Protein AF-T2J982-F1 (afdb_monomer_lite)

Foldseek 3Di:
DVVVVVCCVVCVVLVVLVVVLVVVCVVLVQDDDPVNVVLVVVLVVQVVCLVVPWDADDQDPGPVHVVTHPVSNVVSVVVVVVSLVVVLVSCCVRHDPVSNVSSVVSVVVVVVVVCCVCPVVVVVVVVVVLFLLVQVLVVVQPDQAQEEEEQDVVNCVSRCPSCVVRHDYHYDNDQVVVVVVCLVCVVVVRFKYKYKYDLVDDGDHPPDWDDWDDRPVGRPWTKTWDWAWPQGGRRITMTMIGIDTDD

pLDDT: mean 81.67, std 11.94, range [43.66, 94.81]

Radius of gyration: 27.95 Å; chains: 1; bounding box: 62×33×77 Å

Sequence (247 aa):
MVEIKFFVKLYGIVIILSAIWLLLAWKEEINVTQRMALVYVMGLLFTIGVGLLVDSGSDEIAVGGKQWGQRYLLILLPFFSIMVVQQLQVFLDNSKSIIKYYTIFLFSVFVIIGLYKNMYLGTNFFQKSHQGVTETIDFLHNDPRQVVVVSHQYAAQKLESPLRKDKLFFRVDQPENLIKLGQILTQNEQSDFIYVCYPFRKCEIPTSPSKPFTLEDNSNALFQVQFNPLGEKGKYTLYEAKVMDVN

Organism: NCBI:txid555881

Structure (mmCIF, N/CA/C/O backbone):
data_AF-T2J982-F1
#
_entry.id   AF-T2J982-F1
#
loop_
_atom_site.group_PDB
_atom_site.id
_atom_site.type_symbol
_atom_site.label_atom_id
_atom_site.label_alt_id
_atom_site.label_comp_id
_atom_site.label_asym_id
_atom_site.label_entity_id
_atom_site.label_seq_id
_atom_site.pdbx_PDB_ins_code
_atom_site.Cartn_x
_atom_site.Cartn_y
_atom_site.Cartn_z
_atom_site.occupancy
_atom_site.B_iso_or_equiv
_atom_site.auth_seq_id
_atom_site.auth_comp_id
_atom_site.auth_asym_id
_atom_site.auth_atom_id
_atom_site.pdbx_PDB_model_num
ATOM 1 N N . MET A 1 1 ? 12.575 -1.300 26.198 1.00 47.59 1 MET A N 1
ATOM 2 C CA . MET A 1 1 ? 12.021 -0.348 27.200 1.00 47.59 1 MET A CA 1
ATOM 3 C C . MET A 1 1 ? 11.479 0.946 26.567 1.00 47.59 1 MET A C 1
ATOM 5 O O . MET A 1 1 ? 10.432 1.414 27.000 1.00 47.59 1 MET A O 1
ATOM 9 N N . VAL A 1 2 ? 12.132 1.508 25.536 1.00 56.50 2 VAL A N 1
ATOM 10 C CA . VAL A 1 2 ? 11.657 2.709 24.805 1.00 56.50 2 VAL A CA 1
ATOM 11 C C . VAL A 1 2 ? 10.326 2.466 24.076 1.00 56.50 2 VAL A C 1
ATOM 13 O O . VAL A 1 2 ? 9.400 3.257 24.224 1.00 56.50 2 VAL A O 1
ATOM 16 N N . GLU A 1 3 ? 10.185 1.332 23.387 1.00 60.94 3 GLU A N 1
ATOM 17 C CA . GLU A 1 3 ? 8.949 0.966 22.672 1.00 60.94 3 GLU A CA 1
ATOM 18 C C . GLU A 1 3 ? 7.751 0.762 23.603 1.00 60.94 3 GLU A C 1
ATOM 20 O O . GLU A 1 3 ? 6.653 1.216 23.301 1.00 60.94 3 GLU A O 1
ATOM 25 N N . ILE A 1 4 ? 7.964 0.165 24.780 1.00 64.00 4 ILE A N 1
ATOM 26 C CA . ILE A 1 4 ? 6.908 -0.027 25.786 1.00 64.00 4 ILE A CA 1
ATOM 27 C C . ILE A 1 4 ? 6.429 1.329 26.317 1.00 64.00 4 ILE A C 1
ATOM 29 O O . ILE A 1 4 ? 5.227 1.568 26.395 1.00 64.00 4 ILE A O 1
ATOM 33 N N . LYS A 1 5 ? 7.348 2.256 26.627 1.00 61.19 5 LYS A N 1
ATOM 34 C CA . LYS A 1 5 ? 6.979 3.624 27.029 1.00 61.19 5 LYS A CA 1
ATOM 35 C C . LYS A 1 5 ? 6.197 4.342 25.930 1.00 61.19 5 LYS A C 1
ATOM 37 O O . LYS A 1 5 ? 5.230 5.034 26.235 1.00 61.19 5 LYS A O 1
ATOM 42 N N . PHE A 1 6 ? 6.588 4.169 24.670 1.00 65.81 6 PHE A N 1
ATOM 43 C CA . PHE A 1 6 ? 5.884 4.752 23.532 1.00 65.81 6 PHE A CA 1
ATOM 44 C C . PHE A 1 6 ? 4.481 4.153 23.359 1.00 65.81 6 PHE A C 1
ATOM 46 O O . PHE A 1 6 ? 3.512 4.898 23.248 1.00 65.81 6 PHE A O 1
ATOM 53 N N . PHE A 1 7 ? 4.353 2.828 23.439 1.00 70.25 7 PHE A N 1
ATOM 54 C CA . PHE A 1 7 ? 3.081 2.112 23.370 1.00 70.25 7 PHE A CA 1
ATOM 55 C C . PHE A 1 7 ? 2.120 2.534 24.487 1.00 70.25 7 PHE A C 1
ATOM 57 O O . PHE A 1 7 ? 0.971 2.881 24.220 1.00 70.25 7 PHE A O 1
ATOM 64 N N . VAL A 1 8 ? 2.604 2.587 25.732 1.00 67.44 8 VAL A N 1
ATOM 65 C CA . VAL A 1 8 ? 1.819 3.045 26.888 1.00 67.44 8 VAL A CA 1
ATOM 66 C C . VAL A 1 8 ? 1.417 4.511 26.729 1.00 67.44 8 VAL A C 1
ATOM 68 O O . VAL A 1 8 ? 0.290 4.873 27.050 1.00 67.44 8 VAL A O 1
ATOM 71 N N . LYS A 1 9 ? 2.284 5.362 26.175 1.00 70.50 9 LYS A N 1
ATOM 72 C CA . LYS A 1 9 ? 1.945 6.767 25.920 1.00 70.50 9 LYS A CA 1
ATOM 73 C C . LYS A 1 9 ? 0.891 6.926 24.817 1.00 70.50 9 LYS A C 1
ATOM 75 O O . LYS A 1 9 ? 0.071 7.833 24.905 1.00 70.50 9 LYS A O 1
ATOM 80 N N . LEU A 1 10 ? 0.896 6.054 23.807 1.00 72.75 10 LEU A N 1
ATOM 81 C CA . LEU A 1 10 ? -0.043 6.115 22.683 1.00 72.75 10 LEU A CA 1
ATOM 82 C C . LEU A 1 10 ? -1.410 5.490 22.997 1.00 72.75 10 LEU A C 1
ATOM 84 O O . LEU A 1 10 ? -2.435 6.010 22.565 1.00 72.75 10 LEU A O 1
ATOM 88 N N . TYR A 1 11 ? -1.424 4.367 23.718 1.00 81.56 11 TYR A N 1
ATOM 89 C CA . TYR A 1 11 ? -2.619 3.538 23.916 1.00 81.56 11 TYR A CA 1
ATOM 90 C C . TYR A 1 11 ? -3.037 3.390 25.379 1.00 81.56 11 TYR A C 1
ATOM 92 O O . TYR A 1 11 ? -4.141 2.921 25.643 1.00 81.56 11 TYR A O 1
ATOM 100 N N . GLY A 1 12 ? -2.208 3.806 26.340 1.00 83.56 12 GLY A N 1
ATOM 101 C CA . GLY A 1 12 ? -2.447 3.587 27.769 1.00 83.56 12 GLY A CA 1
ATOM 102 C C . GLY A 1 12 ? -3.760 4.186 28.262 1.00 83.56 12 GLY A C 1
ATOM 103 O O . GLY A 1 12 ? -4.480 3.526 29.001 1.00 83.56 12 GLY A O 1
ATOM 104 N N . ILE A 1 13 ? -4.130 5.379 27.786 1.00 84.75 13 ILE A N 1
ATOM 105 C CA . ILE A 1 13 ? -5.420 6.002 28.127 1.00 84.75 13 ILE A CA 1
ATOM 106 C C . ILE A 1 13 ? -6.584 5.123 27.652 1.00 84.75 13 ILE A C 1
ATOM 108 O O . ILE A 1 13 ? -7.510 4.863 28.411 1.00 84.75 13 ILE A O 1
ATOM 112 N N . VAL A 1 14 ? -6.519 4.610 26.422 1.00 86.94 14 VAL A N 1
ATOM 113 C CA . VAL A 1 14 ? -7.571 3.757 25.849 1.00 86.94 14 VAL A CA 1
ATOM 114 C C . VAL A 1 14 ? -7.662 2.421 26.589 1.00 86.94 14 VAL A C 1
ATOM 116 O O . VAL A 1 14 ? -8.763 1.949 26.869 1.00 86.94 14 VAL A O 1
ATOM 119 N N . ILE A 1 15 ? -6.520 1.836 26.961 1.00 88.38 15 ILE A N 1
ATOM 120 C CA . ILE A 1 15 ? -6.459 0.604 27.758 1.00 88.38 15 ILE A CA 1
ATOM 121 C C . ILE A 1 15 ? -7.096 0.825 29.134 1.00 88.38 15 ILE A C 1
ATOM 123 O O . ILE A 1 15 ? -7.927 0.023 29.551 1.00 88.38 15 ILE A O 1
ATOM 127 N N . ILE A 1 16 ? -6.764 1.926 29.814 1.00 88.50 16 ILE A N 1
ATOM 128 C CA . ILE A 1 16 ? -7.329 2.265 31.128 1.00 88.50 16 ILE A CA 1
ATOM 129 C C . ILE A 1 16 ? -8.844 2.470 31.030 1.00 88.50 16 ILE A C 1
ATOM 131 O O . ILE A 1 16 ? -9.583 1.895 31.824 1.00 88.50 16 ILE A O 1
ATOM 135 N N . LEU A 1 17 ? -9.322 3.230 30.040 1.00 89.38 17 LEU A N 1
ATOM 136 C CA . LEU A 1 17 ? -10.758 3.435 29.819 1.00 89.38 17 LEU A CA 1
ATOM 137 C C . LEU A 1 17 ? -11.490 2.111 29.547 1.00 89.38 17 LEU A C 1
ATOM 139 O O . LEU A 1 17 ? -12.567 1.870 30.088 1.00 89.38 17 LEU A O 1
ATOM 143 N N . SER A 1 18 ? -10.879 1.218 28.766 1.00 90.12 18 SER A N 1
ATOM 144 C CA . SER A 1 18 ? -11.439 -0.109 28.479 1.00 90.12 18 SER A CA 1
ATOM 145 C C . SER A 1 18 ? -11.464 -0.999 29.726 1.00 90.12 18 SER A C 1
ATOM 147 O O . SER A 1 18 ? -12.437 -1.712 29.957 1.00 90.12 18 SER A O 1
ATOM 149 N N . ALA A 1 19 ? -10.429 -0.934 30.568 1.00 89.62 19 ALA A N 1
ATOM 150 C CA . ALA A 1 19 ? -10.373 -1.671 31.828 1.00 89.62 19 ALA A CA 1
ATOM 151 C C . ALA A 1 19 ? -11.437 -1.185 32.825 1.00 89.62 19 ALA A C 1
ATOM 153 O O . ALA A 1 19 ? -12.114 -2.000 33.449 1.00 89.62 19 ALA A O 1
ATOM 154 N N . ILE A 1 20 ? -11.638 0.133 32.934 1.00 88.31 20 ILE A N 1
ATOM 155 C CA . ILE A 1 20 ? -12.715 0.718 33.747 1.00 88.31 20 ILE A CA 1
ATOM 156 C C . ILE A 1 20 ? -14.077 0.250 33.228 1.00 88.31 20 ILE A C 1
ATOM 158 O O . ILE A 1 20 ? -14.926 -0.154 34.022 1.00 88.31 20 ILE A O 1
ATOM 162 N N . TRP A 1 21 ? -14.276 0.245 31.908 1.00 88.25 21 TRP A N 1
ATOM 163 C CA . TRP A 1 21 ? -15.512 -0.251 31.304 1.00 88.25 21 TRP A CA 1
ATOM 164 C C . TRP A 1 21 ? -15.775 -1.721 31.639 1.00 88.25 21 TRP A C 1
ATOM 166 O O . TRP A 1 21 ? -16.879 -2.051 32.060 1.00 88.25 21 TRP A O 1
ATOM 176 N N . LEU A 1 22 ? -14.760 -2.587 31.545 1.00 86.56 22 LEU A N 1
ATOM 177 C CA . LEU A 1 22 ? -14.877 -4.004 31.908 1.00 86.56 22 LEU A CA 1
ATOM 178 C C . LEU A 1 22 ? -15.241 -4.200 33.386 1.00 86.56 22 LEU A C 1
ATOM 180 O O . LEU A 1 22 ? -16.106 -5.014 33.698 1.00 86.56 22 LEU A O 1
ATOM 184 N N . LEU A 1 23 ? -14.629 -3.434 34.296 1.00 85.69 23 LEU A N 1
ATOM 185 C CA . LEU A 1 23 ? -14.958 -3.488 35.725 1.00 85.69 23 LEU A CA 1
ATOM 186 C C . LEU A 1 23 ? -16.404 -3.058 36.001 1.00 85.69 23 LEU A C 1
ATOM 188 O O . LEU A 1 23 ? -17.077 -3.651 36.842 1.00 85.69 23 LEU A O 1
ATOM 192 N N . LEU A 1 24 ? -16.886 -2.030 35.301 1.00 83.12 24 LEU A N 1
ATOM 193 C CA . LEU A 1 24 ? -18.269 -1.568 35.408 1.00 83.12 24 LEU A CA 1
ATOM 194 C C . LEU A 1 24 ? -19.257 -2.581 34.817 1.00 83.12 24 LEU A C 1
ATOM 196 O O . LEU A 1 24 ? -20.283 -2.851 35.432 1.00 83.12 24 LEU A O 1
ATOM 200 N N . ALA A 1 25 ? -18.928 -3.173 33.668 1.00 80.88 25 ALA A N 1
ATOM 201 C CA . ALA A 1 25 ? -19.734 -4.208 33.029 1.00 80.88 25 ALA A CA 1
ATOM 202 C C . ALA A 1 25 ? -19.852 -5.465 33.902 1.00 80.88 25 ALA A C 1
ATOM 204 O O . ALA A 1 25 ? -20.931 -6.045 34.000 1.00 80.88 25 ALA A O 1
ATOM 205 N N . TRP A 1 26 ? -18.770 -5.855 34.585 1.00 81.56 26 TRP A N 1
ATOM 206 C CA . TRP A 1 26 ? -18.791 -6.991 35.506 1.00 81.56 26 TRP A CA 1
ATOM 207 C C . TRP A 1 26 ? -19.720 -6.749 36.704 1.00 81.56 26 TRP A C 1
ATOM 209 O O . TRP A 1 26 ? -20.457 -7.649 37.097 1.00 81.56 26 TRP A O 1
ATOM 219 N N . LYS A 1 27 ? -19.748 -5.523 37.246 1.00 80.12 27 LYS A N 1
ATOM 220 C CA . LYS A 1 27 ? -20.635 -5.156 38.365 1.00 80.12 27 LYS A CA 1
ATOM 221 C C . LYS A 1 27 ? -22.127 -5.199 38.031 1.00 80.12 27 LYS A C 1
ATOM 223 O O . LYS A 1 27 ? -22.927 -5.339 38.946 1.00 80.12 27 LYS A O 1
ATOM 228 N N . GLU A 1 28 ? -22.502 -5.045 36.765 1.00 75.19 28 GLU A N 1
ATOM 229 C CA . GLU A 1 28 ? -23.903 -5.125 36.321 1.00 75.19 28 GLU A CA 1
ATOM 230 C C . GLU A 1 28 ? -24.278 -6.525 35.801 1.00 75.19 28 GLU A C 1
ATOM 232 O O . GLU A 1 28 ? -25.316 -6.671 35.165 1.00 75.19 28 GLU A O 1
ATOM 237 N N . GLU A 1 29 ? -23.446 -7.547 36.053 1.00 74.56 29 GLU A N 1
ATOM 238 C CA . GLU A 1 29 ? -23.727 -8.960 35.731 1.00 74.56 29 GLU A CA 1
ATOM 239 C C . GLU A 1 29 ? -24.178 -9.188 34.279 1.00 74.56 29 GLU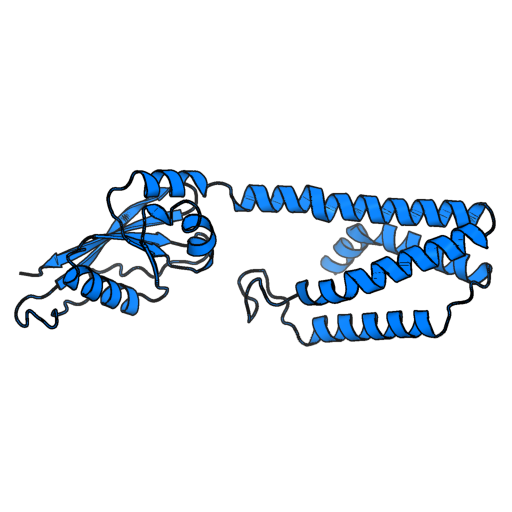 A C 1
ATOM 241 O O . GLU A 1 29 ? -25.089 -9.960 33.976 1.00 74.56 29 GLU A O 1
ATOM 246 N N . ILE A 1 30 ? -23.533 -8.491 33.345 1.00 71.19 30 ILE A N 1
ATOM 247 C CA . ILE A 1 30 ? -23.926 -8.545 31.940 1.00 71.19 30 ILE A CA 1
ATOM 248 C C . ILE A 1 30 ? -23.621 -9.931 31.371 1.00 71.19 30 ILE A C 1
ATOM 250 O O . ILE A 1 30 ? -22.466 -10.341 31.236 1.00 71.19 30 ILE A O 1
ATOM 254 N N . ASN A 1 31 ? -24.683 -10.648 31.007 1.00 71.19 31 ASN A N 1
ATOM 255 C CA . ASN A 1 31 ? -24.596 -12.016 30.516 1.00 71.19 31 ASN A CA 1
ATOM 256 C C . ASN A 1 31 ? -24.025 -12.074 29.093 1.00 71.19 31 ASN A C 1
ATOM 258 O O . ASN A 1 31 ? -24.695 -11.754 28.109 1.00 71.19 31 ASN A O 1
ATOM 262 N N . VAL A 1 32 ? -22.789 -12.557 28.971 1.00 74.50 32 VAL A N 1
ATOM 263 C CA . VAL A 1 32 ? -22.190 -12.913 27.681 1.00 74.50 32 VAL A CA 1
ATOM 264 C C . VAL A 1 32 ? -22.745 -14.265 27.238 1.00 74.50 32 VAL A C 1
ATOM 266 O O . VAL A 1 32 ? -22.548 -15.286 27.895 1.00 74.50 32 VAL A O 1
ATOM 269 N N . THR A 1 33 ? -23.434 -14.298 26.098 1.00 83.00 33 THR A N 1
ATOM 270 C CA . THR A 1 33 ? -23.959 -15.558 25.549 1.00 83.00 33 THR A CA 1
ATOM 271 C C . THR A 1 33 ? -22.812 -16.449 25.058 1.00 83.00 33 THR A C 1
ATOM 273 O O . THR A 1 33 ? -21.836 -15.952 24.496 1.00 83.00 33 THR A O 1
ATOM 276 N N . GLN A 1 34 ? -22.957 -17.775 25.155 1.00 85.62 34 GLN A N 1
ATOM 277 C CA . GLN A 1 34 ? -21.967 -18.744 24.648 1.00 85.62 34 GLN A CA 1
ATOM 278 C C . GLN A 1 34 ? -21.565 -18.497 23.181 1.00 85.62 34 GLN A C 1
ATOM 280 O O . GLN A 1 34 ? -20.398 -18.633 22.822 1.00 85.62 34 GLN A O 1
ATOM 285 N N . ARG A 1 35 ? -22.514 -18.066 22.338 1.00 86.44 35 ARG A N 1
ATOM 286 C CA . ARG A 1 35 ? -22.251 -17.696 20.936 1.00 86.44 35 ARG A CA 1
ATOM 287 C C . ARG A 1 35 ? -21.286 -16.514 20.811 1.00 86.44 35 ARG A C 1
ATOM 289 O O . ARG A 1 35 ? -20.391 -16.554 19.976 1.00 86.44 35 ARG A O 1
ATOM 296 N N . MET A 1 36 ? -21.442 -15.488 21.649 1.00 84.62 36 MET A N 1
ATOM 297 C CA . MET A 1 36 ? -20.544 -14.328 21.665 1.00 84.62 36 MET A CA 1
ATOM 298 C C . MET A 1 36 ? -19.149 -14.735 22.140 1.00 84.62 36 MET A C 1
ATOM 300 O O . MET A 1 36 ? -18.156 -14.367 21.518 1.00 84.62 36 MET A O 1
ATOM 304 N N . ALA A 1 37 ? -19.073 -15.551 23.197 1.00 86.75 37 ALA A N 1
ATOM 305 C CA . ALA A 1 37 ? -17.807 -16.076 23.702 1.00 86.75 37 ALA A CA 1
ATOM 306 C C . ALA A 1 37 ? -17.045 -16.864 22.622 1.00 86.75 37 ALA A C 1
ATOM 308 O O . ALA A 1 37 ? -15.848 -16.650 22.440 1.00 86.75 37 ALA A O 1
ATOM 309 N N . LEU A 1 38 ? -17.742 -17.704 21.851 1.00 90.56 38 LEU A N 1
ATOM 310 C CA . LEU A 1 38 ? -17.153 -18.449 20.738 1.00 90.56 38 LEU A CA 1
ATOM 311 C C . LEU A 1 38 ? -16.559 -17.516 19.673 1.00 90.56 38 LEU A C 1
ATOM 313 O O . LEU A 1 38 ? -15.419 -17.723 19.262 1.00 90.56 38 LEU A O 1
ATOM 317 N N . VAL A 1 39 ? -17.284 -16.467 19.265 1.00 89.94 39 VAL A N 1
ATOM 318 C CA . VAL A 1 39 ? -16.780 -15.484 18.285 1.00 89.94 39 VAL A CA 1
ATOM 319 C C . VAL A 1 39 ? -15.526 -14.777 18.805 1.00 89.94 39 VAL A C 1
ATOM 321 O O . VAL A 1 39 ? -14.559 -14.635 18.058 1.00 89.94 39 VAL A O 1
ATOM 324 N N . TYR A 1 40 ? -15.492 -14.387 20.084 1.00 89.38 40 TYR A N 1
ATOM 325 C CA . TYR A 1 40 ? -14.299 -13.778 20.681 1.00 89.38 40 TYR A CA 1
ATOM 326 C C . TYR A 1 40 ? -13.103 -14.722 20.721 1.00 89.38 40 TYR A C 1
ATOM 328 O O . TYR A 1 40 ? -12.003 -14.315 20.354 1.00 89.38 40 TYR A O 1
ATOM 336 N N . VAL A 1 41 ? -13.308 -15.977 21.128 1.00 93.00 41 VAL A N 1
ATOM 337 C CA . VAL A 1 41 ? -12.237 -16.981 21.175 1.00 93.00 41 VAL A CA 1
ATOM 338 C C . VAL A 1 41 ? -11.702 -17.257 19.773 1.00 93.00 41 VAL A C 1
ATOM 340 O O . VAL A 1 41 ? -10.490 -17.235 19.573 1.00 93.00 41 VAL A O 1
ATOM 343 N N . MET A 1 42 ? -12.580 -17.443 18.783 1.00 92.88 42 MET A N 1
ATOM 344 C CA . MET A 1 42 ? -12.163 -17.625 17.390 1.00 92.88 42 MET A CA 1
ATOM 345 C C . MET A 1 42 ? -11.402 -16.407 16.862 1.00 92.88 42 MET A C 1
ATOM 347 O O . MET A 1 42 ? -10.350 -16.570 16.252 1.00 92.88 42 MET A O 1
ATOM 351 N N . GLY A 1 43 ? -11.891 -15.193 17.126 1.00 92.62 43 GLY A N 1
ATOM 352 C CA . GLY A 1 43 ? -11.224 -13.959 16.717 1.00 92.62 43 GLY A CA 1
ATOM 353 C C . GLY A 1 43 ? -9.847 -13.786 17.363 1.00 92.62 43 GLY A C 1
ATOM 354 O O . GLY A 1 43 ? -8.897 -13.385 16.688 1.00 92.62 43 GLY A O 1
ATOM 355 N N . LEU A 1 44 ? -9.709 -14.141 18.644 1.00 92.31 44 LEU A N 1
ATOM 356 C CA . LEU A 1 44 ? -8.435 -14.117 19.363 1.00 92.31 44 LEU A CA 1
ATOM 357 C C . LEU A 1 44 ? -7.449 -15.132 18.777 1.00 92.31 44 LEU A C 1
ATOM 359 O O . LEU A 1 44 ? -6.331 -14.758 18.428 1.00 92.31 44 LEU A O 1
ATOM 363 N N . LEU A 1 45 ? -7.869 -16.392 18.622 1.00 93.69 45 LEU A N 1
ATOM 364 C CA . LEU A 1 45 ? -7.040 -17.449 18.039 1.00 93.69 45 LEU A CA 1
ATOM 365 C C . LEU A 1 45 ? -6.621 -17.107 16.610 1.00 93.69 45 LEU A C 1
ATOM 367 O O . LEU A 1 45 ? -5.461 -17.294 16.258 1.00 93.69 45 LEU A O 1
ATOM 371 N N . PHE A 1 46 ? -7.530 -16.553 15.805 1.00 92.12 46 PHE A N 1
ATOM 372 C CA . PHE A 1 46 ? -7.218 -16.108 14.452 1.00 92.12 46 PHE A CA 1
ATOM 373 C C . PHE A 1 46 ? -6.203 -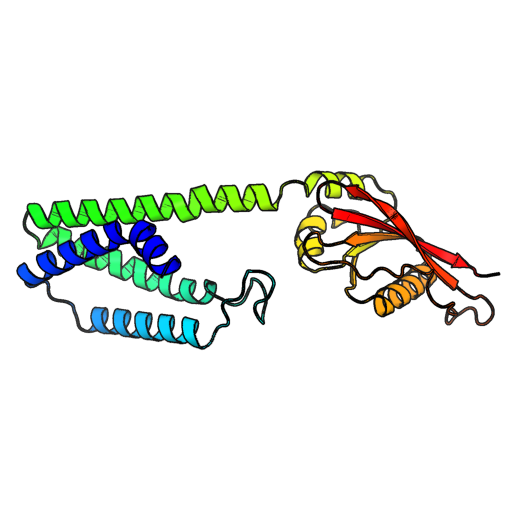14.963 14.453 1.00 92.12 46 PHE A C 1
ATOM 375 O O . PHE A 1 46 ? -5.244 -14.999 13.691 1.00 92.12 46 PHE A O 1
ATOM 382 N N . THR A 1 47 ? -6.365 -13.971 15.332 1.00 90.00 47 THR A N 1
ATOM 383 C CA . THR A 1 47 ? -5.424 -12.845 15.441 1.00 90.00 47 THR A CA 1
ATOM 384 C C . THR A 1 47 ? -4.030 -13.318 15.856 1.00 90.00 47 THR A C 1
ATOM 386 O O . THR A 1 47 ? -3.041 -12.892 15.263 1.00 90.00 47 THR A O 1
ATOM 389 N N . ILE A 1 48 ? -3.948 -14.235 16.828 1.00 89.69 48 ILE A N 1
ATOM 390 C CA . ILE A 1 48 ? -2.688 -14.866 17.247 1.00 89.69 48 ILE A CA 1
ATOM 391 C C . ILE A 1 48 ? -2.093 -15.679 16.093 1.00 89.69 48 ILE A C 1
ATOM 393 O O . ILE A 1 48 ? -0.913 -15.535 15.795 1.00 89.69 48 ILE A O 1
ATOM 397 N N . GLY A 1 49 ? -2.905 -16.489 15.413 1.00 88.50 49 GLY A N 1
ATOM 398 C CA . GLY A 1 49 ? -2.477 -17.295 14.272 1.00 88.50 49 GLY A CA 1
ATOM 399 C C . GLY A 1 49 ? -1.904 -16.440 13.146 1.00 88.50 49 GLY A C 1
ATOM 400 O O . GLY A 1 49 ? -0.808 -16.717 12.676 1.00 88.50 49 GLY A O 1
ATOM 401 N N . VAL A 1 50 ? -2.587 -15.355 12.768 1.00 86.25 50 VAL A N 1
ATOM 402 C CA . VAL A 1 50 ? -2.074 -14.388 11.786 1.00 86.25 50 VAL A CA 1
ATOM 403 C C . VAL A 1 50 ? -0.768 -13.763 12.272 1.00 86.25 50 VAL A C 1
ATOM 405 O O . VAL A 1 50 ? 0.181 -13.704 11.503 1.00 86.25 50 VAL A O 1
ATOM 408 N N . GLY A 1 51 ? -0.689 -13.341 13.537 1.00 82.88 51 GLY A N 1
ATOM 409 C CA . GLY A 1 51 ? 0.523 -12.731 14.092 1.00 82.88 51 GLY A CA 1
ATOM 410 C C . GLY A 1 51 ? 1.732 -13.672 14.184 1.00 82.88 51 GLY A C 1
ATOM 411 O O . GLY A 1 51 ? 2.860 -13.195 14.148 1.00 82.88 51 GLY A O 1
ATOM 412 N N . LEU A 1 52 ? 1.513 -14.986 14.304 1.00 83.19 52 LEU A N 1
ATOM 413 C CA . LEU A 1 52 ? 2.581 -15.992 14.372 1.00 83.19 52 LEU A CA 1
ATOM 414 C C . LEU A 1 52 ? 2.973 -16.557 13.002 1.00 83.19 52 LEU A C 1
ATOM 416 O O . LEU A 1 52 ? 4.125 -16.932 12.810 1.00 83.19 52 LEU A O 1
ATOM 420 N N . LEU A 1 53 ? 2.017 -16.674 12.077 1.00 80.69 53 LEU A N 1
ATOM 421 C CA . LEU A 1 53 ? 2.216 -17.341 10.786 1.00 80.69 53 LEU A CA 1
ATOM 422 C C . LEU A 1 53 ? 2.522 -16.372 9.646 1.00 80.69 53 LEU A C 1
ATOM 424 O O . LEU A 1 53 ? 3.113 -16.780 8.649 1.00 80.69 53 LEU A O 1
ATOM 428 N N . VAL A 1 54 ? 2.082 -15.117 9.753 1.00 74.50 54 VAL A N 1
ATOM 429 C CA . VAL A 1 54 ? 2.232 -14.128 8.687 1.00 74.50 54 VAL A CA 1
ATOM 430 C C . VAL A 1 54 ? 3.339 -13.161 9.063 1.00 74.50 54 VAL A C 1
ATOM 432 O O . VAL A 1 54 ? 3.232 -12.423 10.041 1.00 74.50 54 VAL A O 1
ATOM 435 N N . ASP A 1 55 ? 4.393 -13.154 8.255 1.00 64.81 55 ASP A N 1
ATOM 436 C CA . ASP A 1 55 ? 5.542 -12.286 8.463 1.00 64.81 55 ASP A CA 1
ATOM 437 C C . ASP A 1 55 ? 5.130 -10.813 8.304 1.00 64.81 55 ASP A C 1
ATOM 439 O O . ASP A 1 55 ? 4.693 -10.376 7.236 1.00 64.81 55 ASP A O 1
ATOM 443 N N . SER A 1 56 ? 5.215 -10.036 9.385 1.00 57.91 56 SER A N 1
ATOM 444 C CA . SER A 1 56 ? 4.897 -8.608 9.379 1.00 57.91 56 SER A CA 1
ATOM 445 C C . SER A 1 56 ? 6.170 -7.792 9.153 1.00 57.91 56 SER A C 1
ATOM 447 O O . SER A 1 56 ? 6.655 -7.105 10.053 1.00 57.91 56 SER A O 1
ATOM 449 N N . GLY A 1 57 ? 6.739 -7.890 7.954 1.00 53.91 57 GLY A N 1
ATOM 450 C CA . GLY A 1 57 ? 7.809 -6.991 7.523 1.00 53.91 57 GLY A CA 1
ATOM 451 C C . GLY A 1 57 ? 7.279 -5.578 7.260 1.00 53.91 57 GLY A C 1
ATOM 452 O O . GLY A 1 57 ? 6.088 -5.385 7.008 1.00 53.91 57 GLY A O 1
ATOM 453 N N . SER A 1 58 ? 8.165 -4.576 7.278 1.00 51.84 58 SER A N 1
ATOM 454 C CA . SER A 1 58 ? 7.860 -3.282 6.655 1.00 51.84 58 SER A CA 1
ATOM 455 C C . SER A 1 58 ? 7.382 -3.525 5.218 1.00 51.84 58 SER A C 1
ATOM 457 O O . SER A 1 58 ? 7.845 -4.476 4.589 1.00 51.84 58 SER A O 1
ATOM 459 N N . ASP A 1 59 ? 6.456 -2.691 4.724 1.00 51.62 59 ASP A N 1
ATOM 460 C CA . ASP A 1 59 ? 5.652 -2.830 3.485 1.00 51.62 59 ASP A CA 1
ATOM 461 C C . ASP A 1 59 ? 6.386 -3.291 2.195 1.00 51.62 59 ASP A C 1
ATOM 463 O O . ASP A 1 59 ? 5.752 -3.538 1.164 1.00 51.62 59 ASP A O 1
ATOM 467 N N . GLU A 1 60 ? 7.714 -3.397 2.216 1.00 48.91 60 GLU A N 1
ATOM 468 C CA . GLU A 1 60 ? 8.582 -3.731 1.091 1.00 48.91 60 GLU A CA 1
ATOM 469 C C . GLU A 1 60 ? 9.494 -4.961 1.318 1.00 48.91 60 GLU A C 1
ATOM 471 O O . GLU A 1 60 ? 10.053 -5.452 0.341 1.00 48.91 60 GLU A O 1
ATOM 476 N N . ILE A 1 61 ? 9.619 -5.495 2.547 1.00 45.22 61 ILE A N 1
ATOM 477 C CA . ILE A 1 61 ? 10.527 -6.620 2.891 1.00 45.22 61 ILE A CA 1
ATOM 478 C C . ILE A 1 61 ? 9.767 -7.894 3.318 1.00 45.22 61 ILE A C 1
ATOM 480 O O . ILE A 1 61 ? 10.342 -8.979 3.322 1.00 45.22 61 ILE A O 1
ATOM 484 N N . ALA A 1 62 ? 8.471 -7.805 3.635 1.00 49.00 62 ALA A N 1
ATOM 485 C CA . ALA A 1 62 ? 7.677 -8.982 4.002 1.00 49.00 62 ALA A CA 1
ATOM 486 C C . ALA A 1 62 ? 7.625 -10.013 2.856 1.00 49.00 62 ALA A C 1
ATOM 488 O O . ALA A 1 62 ? 7.357 -9.655 1.703 1.00 49.00 62 ALA A O 1
ATOM 489 N N . VAL A 1 63 ? 7.838 -11.296 3.167 1.00 43.66 63 VAL A N 1
ATOM 490 C CA . VAL A 1 63 ? 7.707 -12.408 2.211 1.00 43.66 63 VAL A CA 1
ATOM 491 C C . VAL A 1 63 ? 6.245 -12.474 1.736 1.00 43.66 63 VAL A C 1
ATOM 493 O O . VAL A 1 63 ? 5.364 -12.923 2.460 1.00 43.66 63 VAL A O 1
ATOM 496 N N . GLY A 1 64 ? 5.975 -11.943 0.536 1.00 47.00 64 GLY A N 1
ATOM 497 C CA . GLY A 1 64 ? 4.625 -11.752 -0.027 1.00 47.00 64 GLY A CA 1
ATOM 498 C C . GLY A 1 64 ? 4.281 -10.296 -0.404 1.00 47.00 64 GLY A C 1
ATOM 499 O O . GLY A 1 64 ? 3.344 -10.051 -1.165 1.00 47.00 64 GLY A O 1
ATOM 500 N N . GLY A 1 65 ? 5.059 -9.309 0.046 1.00 53.03 65 GLY A N 1
ATOM 501 C CA . GLY A 1 65 ? 4.828 -7.883 -0.222 1.00 53.03 65 GLY A CA 1
ATOM 502 C C . GLY A 1 65 ? 3.556 -7.334 0.443 1.00 53.03 65 GLY A C 1
ATOM 503 O O . GLY A 1 65 ? 2.959 -7.986 1.293 1.00 53.03 65 GLY A O 1
ATOM 504 N N . LYS A 1 66 ? 3.081 -6.151 0.014 1.00 55.62 66 LYS A N 1
ATOM 505 C CA . LYS A 1 66 ? 1.892 -5.444 0.563 1.00 55.62 66 LYS A CA 1
ATOM 506 C C . LYS A 1 66 ? 0.591 -6.261 0.634 1.00 55.62 66 LYS A C 1
ATOM 508 O O . LYS A 1 66 ? -0.404 -5.783 1.180 1.00 55.62 66 LYS A O 1
ATOM 513 N N . GLN A 1 67 ? 0.544 -7.437 0.011 1.00 55.12 67 GLN A N 1
ATOM 514 C CA . GLN A 1 67 ? -0.649 -8.277 -0.031 1.00 55.12 67 GLN A CA 1
ATOM 515 C C . GLN A 1 67 ? -0.769 -9.231 1.163 1.00 55.12 67 GLN A C 1
ATOM 517 O O . GLN A 1 67 ? -1.889 -9.630 1.479 1.00 55.12 67 GLN A O 1
ATOM 522 N N . TRP A 1 68 ? 0.337 -9.538 1.845 1.00 58.72 68 TRP A N 1
ATOM 523 C CA . TRP A 1 68 ? 0.397 -10.517 2.930 1.00 58.72 68 TRP A CA 1
ATOM 524 C C . TRP A 1 68 ? 0.795 -9.791 4.222 1.00 58.72 68 TRP A C 1
ATOM 526 O O . TRP A 1 68 ? 1.749 -9.021 4.231 1.00 58.72 68 TRP A O 1
ATOM 536 N N . GLY A 1 69 ? 0.003 -9.931 5.291 1.00 69.25 69 GLY A N 1
ATOM 537 C CA . GLY A 1 69 ? 0.232 -9.209 6.550 1.00 69.25 69 GLY A CA 1
ATOM 538 C C . GLY A 1 69 ? -1.051 -8.908 7.324 1.00 69.25 69 GLY A C 1
ATOM 539 O O . GLY A 1 69 ? -2.005 -9.684 7.325 1.00 69.25 69 GLY A O 1
ATOM 540 N N . GLN A 1 70 ? -1.119 -7.724 7.938 1.00 74.06 70 GLN A N 1
ATOM 541 C CA . GLN A 1 70 ? -2.248 -7.277 8.775 1.00 74.06 70 GLN A CA 1
ATOM 542 C C . GLN A 1 70 ? -3.614 -7.304 8.060 1.00 74.06 70 GLN A C 1
ATOM 544 O O . GLN A 1 70 ? -4.654 -7.341 8.715 1.00 74.06 70 GLN A O 1
ATOM 549 N N . ARG A 1 71 ? -3.634 -7.343 6.719 1.00 77.81 71 ARG A N 1
ATOM 550 C CA . ARG A 1 71 ? -4.854 -7.448 5.907 1.00 77.81 71 ARG A CA 1
ATOM 551 C C . ARG A 1 71 ? -5.674 -8.707 6.209 1.00 77.81 71 ARG A C 1
ATOM 553 O O . ARG A 1 71 ? -6.894 -8.654 6.082 1.00 77.81 71 ARG A O 1
ATOM 560 N N . TYR A 1 72 ? -5.053 -9.803 6.652 1.00 83.62 72 TYR A N 1
ATOM 561 C CA . TYR A 1 72 ? -5.794 -11.009 7.045 1.00 83.62 72 TYR A CA 1
ATOM 562 C C . TYR A 1 72 ? -6.787 -10.741 8.172 1.00 83.62 72 TYR A C 1
ATOM 564 O O . TYR A 1 72 ? -7.859 -11.336 8.193 1.00 83.62 72 TYR A O 1
ATOM 572 N N . LEU A 1 73 ? -6.490 -9.786 9.055 1.00 86.81 73 LEU A N 1
ATOM 573 C CA . LEU A 1 73 ? -7.384 -9.405 10.146 1.00 86.81 73 LEU A CA 1
ATOM 574 C C . LEU A 1 73 ? -8.672 -8.731 9.649 1.00 86.81 73 LEU A C 1
ATOM 576 O O . LEU A 1 73 ? -9.659 -8.710 10.381 1.00 86.81 73 LEU A O 1
ATOM 580 N N . LEU A 1 74 ? -8.714 -8.235 8.403 1.00 87.50 74 LEU A N 1
ATOM 581 C CA . LEU A 1 74 ? -9.922 -7.626 7.836 1.00 87.50 74 LEU A CA 1
ATOM 582 C C . LEU A 1 74 ? -11.084 -8.615 7.726 1.00 87.50 74 LEU A C 1
ATOM 584 O O . LEU A 1 74 ? -12.234 -8.184 7.756 1.00 87.50 74 LEU A O 1
ATOM 588 N N . ILE A 1 75 ? -10.818 -9.925 7.655 1.00 89.75 75 ILE A N 1
ATOM 589 C CA . ILE A 1 75 ? -11.889 -10.929 7.646 1.00 89.75 75 ILE A CA 1
ATOM 590 C C . ILE A 1 75 ? -12.679 -10.942 8.960 1.00 89.75 75 ILE A C 1
ATOM 592 O O . ILE A 1 75 ? -13.856 -11.289 8.959 1.00 89.75 75 ILE A O 1
ATOM 596 N N . LEU A 1 76 ? -12.062 -10.522 10.072 1.00 90.56 76 LEU A N 1
ATOM 597 C CA . LEU A 1 76 ? -12.719 -10.434 11.376 1.00 90.56 76 LEU A CA 1
ATOM 598 C C . LEU A 1 76 ? -13.615 -9.196 11.506 1.00 90.56 76 LEU A C 1
ATOM 600 O O . LEU A 1 76 ? -14.504 -9.174 12.356 1.00 90.56 76 LEU A O 1
ATOM 604 N N . LEU A 1 77 ? -13.399 -8.175 10.670 1.00 89.94 77 LEU A N 1
ATOM 605 C CA . LEU A 1 77 ? -14.099 -6.895 10.748 1.00 89.94 77 LEU A CA 1
ATOM 606 C C . LEU A 1 77 ? -15.633 -7.041 10.746 1.00 89.94 77 LEU A C 1
ATOM 608 O O . LEU A 1 77 ? -16.243 -6.552 11.694 1.00 89.94 77 LEU A O 1
ATOM 612 N N . PRO A 1 78 ? -16.282 -7.736 9.784 1.00 90.88 78 PRO A N 1
ATOM 613 C CA . PRO A 1 78 ? -17.740 -7.871 9.792 1.00 90.88 78 PRO A CA 1
ATOM 614 C C . PRO A 1 78 ? -18.268 -8.577 11.048 1.00 90.88 78 PRO A C 1
ATOM 616 O O . PRO A 1 78 ? -19.285 -8.159 11.604 1.00 90.88 78 PRO A O 1
ATOM 619 N N . PHE A 1 79 ? -17.567 -9.604 11.541 1.00 89.69 79 PHE A N 1
ATOM 620 C CA . PHE A 1 79 ? -17.968 -10.328 12.750 1.00 89.69 79 PHE A CA 1
ATOM 621 C C . PHE A 1 79 ? -17.909 -9.426 13.982 1.00 89.69 79 PHE A C 1
ATOM 623 O O . PHE A 1 79 ? -18.867 -9.370 14.753 1.00 89.69 79 PHE A O 1
ATOM 630 N N . PHE A 1 80 ? -16.821 -8.670 14.144 1.00 90.00 80 PHE A N 1
ATOM 631 C CA . PHE A 1 80 ? -16.695 -7.738 15.258 1.00 90.00 80 PHE A CA 1
ATOM 632 C C . PHE A 1 80 ? -17.649 -6.554 15.149 1.00 90.00 80 PHE A C 1
ATOM 634 O O . PHE A 1 80 ? -18.197 -6.150 16.168 1.00 90.00 80 PHE A O 1
ATOM 641 N N . SER A 1 81 ? -17.923 -6.033 13.951 1.00 90.81 81 SER A N 1
ATOM 642 C CA . SER A 1 81 ? -18.925 -4.979 13.769 1.00 90.81 81 SER A CA 1
ATOM 643 C C . SER A 1 81 ? -20.305 -5.425 14.253 1.00 90.81 81 SER A C 1
ATOM 645 O O . SER A 1 81 ? -20.950 -4.697 15.004 1.00 90.81 81 SER A O 1
ATOM 647 N N . ILE A 1 82 ? -20.735 -6.641 13.896 1.00 90.06 82 ILE A N 1
ATOM 648 C CA . ILE A 1 82 ? -22.013 -7.194 14.365 1.00 90.06 82 ILE A CA 1
ATOM 649 C C . ILE A 1 82 ? -21.994 -7.396 15.884 1.00 90.06 82 ILE A C 1
ATOM 651 O O . ILE A 1 82 ? -22.942 -6.993 16.556 1.00 90.06 82 ILE A O 1
ATOM 655 N N . MET A 1 83 ? -20.920 -7.971 16.439 1.00 88.06 83 MET A N 1
ATOM 656 C CA . MET A 1 83 ? -20.789 -8.169 17.889 1.00 88.06 83 MET A CA 1
ATOM 657 C C . MET A 1 83 ? -20.862 -6.847 18.659 1.00 88.06 83 MET A C 1
ATOM 659 O O . MET A 1 83 ? -21.573 -6.763 19.656 1.00 88.06 83 MET A O 1
ATOM 663 N N . VAL A 1 84 ? -20.178 -5.805 18.180 1.00 89.56 84 VAL A N 1
ATOM 664 C CA . VAL A 1 84 ? -20.186 -4.476 18.804 1.00 89.56 84 VAL A CA 1
ATOM 665 C C . VAL A 1 84 ? -21.589 -3.876 18.793 1.00 89.56 84 VAL A C 1
ATOM 667 O O . VAL A 1 84 ? -22.024 -3.362 19.818 1.00 89.56 84 VAL A O 1
ATOM 670 N N . VAL A 1 85 ? -22.322 -3.968 17.678 1.00 89.94 85 VAL A N 1
ATOM 671 C CA . VAL A 1 85 ? -23.701 -3.455 17.594 1.00 89.94 85 VAL A CA 1
ATOM 672 C C . VAL A 1 85 ? -24.636 -4.220 18.530 1.00 89.94 85 VAL A C 1
ATOM 674 O O . VAL A 1 85 ? -25.382 -3.599 19.284 1.00 89.94 85 VAL A O 1
ATOM 677 N N . GLN A 1 86 ? -24.568 -5.555 18.530 1.00 86.94 86 GLN A N 1
ATOM 678 C CA . GLN A 1 86 ? -25.391 -6.388 19.411 1.00 86.94 86 GLN A CA 1
ATOM 679 C C . GLN A 1 86 ? -25.121 -6.090 20.885 1.00 86.94 86 GLN A C 1
ATOM 681 O O . GLN A 1 86 ? -26.056 -5.937 21.666 1.00 86.94 86 GLN A O 1
ATOM 686 N N . GLN A 1 87 ? -23.851 -5.973 21.272 1.00 84.69 87 GLN A N 1
ATOM 687 C CA . GLN A 1 87 ? -23.499 -5.616 22.639 1.00 84.69 87 GLN A CA 1
ATOM 688 C C . GLN A 1 87 ? -23.969 -4.215 22.979 1.00 84.69 87 GLN A C 1
ATOM 690 O O . GLN A 1 87 ? -24.632 -4.043 23.994 1.00 84.69 87 GLN A O 1
ATOM 695 N N . LEU A 1 88 ? -23.702 -3.226 22.127 1.00 87.69 88 LEU A N 1
ATOM 696 C CA . LEU A 1 88 ? -24.147 -1.861 22.370 1.00 87.69 88 LEU A CA 1
ATOM 697 C C . LEU A 1 88 ? -25.660 -1.811 22.620 1.00 87.69 88 LEU A C 1
ATOM 699 O O . LEU A 1 88 ? -26.080 -1.173 23.577 1.00 87.69 88 LEU A O 1
ATOM 703 N N . GLN A 1 89 ? -26.459 -2.546 21.844 1.00 86.19 89 GLN A N 1
ATOM 704 C CA . GLN A 1 89 ? -27.901 -2.655 22.067 1.00 86.19 89 GLN A CA 1
ATOM 705 C C . GLN A 1 89 ? -28.237 -3.259 23.441 1.00 86.19 89 GLN A C 1
ATOM 707 O O . GLN A 1 89 ? -28.964 -2.643 24.216 1.00 86.19 89 GLN A O 1
ATOM 712 N N . VAL A 1 90 ? -27.629 -4.394 23.803 1.00 81.69 90 VAL A N 1
ATOM 713 C CA . VAL A 1 90 ? -27.809 -5.026 25.126 1.00 81.69 90 VAL A CA 1
ATOM 714 C C . VAL A 1 90 ? -27.458 -4.066 26.267 1.00 81.69 90 VAL A C 1
ATOM 716 O O . VAL A 1 90 ? -28.175 -4.006 27.266 1.00 81.69 90 VAL A O 1
ATOM 719 N N . PHE A 1 91 ? -26.376 -3.298 26.125 1.00 81.19 91 PHE A N 1
ATOM 720 C CA . PHE A 1 91 ? -25.966 -2.301 27.111 1.00 81.19 91 PHE A CA 1
ATOM 721 C C . PHE A 1 91 ? -26.958 -1.136 27.186 1.00 81.19 91 PHE A C 1
ATOM 723 O O . PHE A 1 91 ? -27.289 -0.685 28.279 1.00 81.19 91 PHE A O 1
ATOM 730 N N . LEU A 1 92 ? -27.452 -0.637 26.055 1.00 82.38 92 LEU A N 1
ATOM 731 C CA . LEU A 1 92 ? -28.395 0.483 26.029 1.00 82.38 92 LEU A CA 1
ATOM 732 C C . LEU A 1 92 ? -29.756 0.129 26.643 1.00 82.38 92 LEU A C 1
ATOM 734 O O . LEU A 1 92 ? -30.371 1.016 27.247 1.00 82.38 92 LE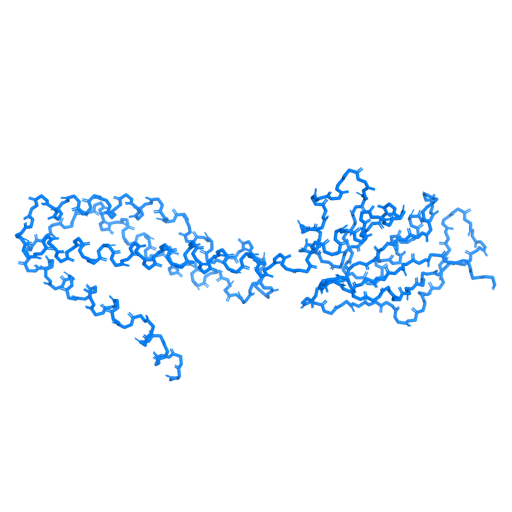U A O 1
ATOM 738 N N . ASP A 1 93 ? -30.183 -1.127 26.500 1.00 83.31 93 ASP A N 1
ATOM 739 C CA . ASP A 1 93 ? -31.490 -1.614 26.947 1.00 83.31 93 ASP A CA 1
ATOM 740 C C . ASP A 1 93 ? -31.486 -2.043 28.424 1.00 83.31 93 ASP A C 1
ATOM 742 O O . ASP A 1 93 ? -32.459 -1.794 29.133 1.00 83.31 93 ASP A O 1
ATOM 746 N N . ASN A 1 94 ? -30.386 -2.633 28.913 1.00 78.62 94 ASN A N 1
ATOM 747 C CA . ASN A 1 94 ? -30.349 -3.265 30.241 1.00 78.62 94 ASN A CA 1
ATOM 748 C C . ASN A 1 94 ? -29.541 -2.509 31.308 1.00 78.62 94 ASN A C 1
ATOM 750 O O . ASN A 1 94 ? -29.637 -2.850 32.485 1.00 78.62 94 ASN A O 1
ATOM 754 N N . SER A 1 95 ? -28.720 -1.515 30.944 1.00 78.62 95 SER A N 1
ATOM 755 C CA . SER A 1 95 ? -27.824 -0.864 31.916 1.00 78.62 95 SER A CA 1
ATOM 756 C C . SER A 1 95 ? -28.418 0.381 32.580 1.00 78.62 95 SER A C 1
ATOM 758 O O . SER A 1 95 ? -29.184 1.149 31.990 1.00 78.62 95 SER A O 1
ATOM 760 N N . LYS A 1 96 ? -27.998 0.629 33.826 1.00 75.31 96 LYS A N 1
ATOM 761 C CA . LYS A 1 96 ? -28.288 1.878 34.544 1.00 75.31 96 LYS A CA 1
ATOM 762 C C . LYS A 1 96 ? -27.650 3.080 33.846 1.00 75.31 96 LYS A C 1
ATOM 764 O O . LYS A 1 96 ? -26.594 2.982 33.221 1.00 75.31 96 LYS A O 1
ATOM 769 N N . SER A 1 97 ? -28.255 4.249 34.062 1.00 78.44 97 SER A N 1
ATOM 770 C CA . SER A 1 97 ? -27.921 5.525 33.410 1.00 78.44 97 SER A CA 1
ATOM 771 C C . SER A 1 97 ? -26.408 5.813 33.304 1.00 78.44 97 SER A C 1
ATOM 773 O O . SER A 1 97 ? -25.918 6.150 32.232 1.00 78.44 97 SER A O 1
ATOM 775 N N . ILE A 1 98 ? -25.624 5.589 34.368 1.00 81.50 98 ILE A N 1
ATOM 776 C CA . ILE A 1 98 ? -24.175 5.882 34.383 1.00 81.50 98 ILE A CA 1
ATOM 777 C C . ILE A 1 98 ? -23.378 4.991 33.414 1.00 81.50 98 ILE A C 1
ATOM 779 O O . ILE A 1 98 ? -22.552 5.491 32.651 1.00 81.50 98 ILE A O 1
ATOM 783 N N . ILE A 1 99 ? -23.617 3.677 33.421 1.00 83.69 99 ILE A N 1
ATOM 784 C CA . ILE A 1 99 ? -22.873 2.720 32.581 1.00 83.69 99 ILE A CA 1
ATOM 785 C C . ILE A 1 99 ? -23.290 2.853 31.123 1.00 83.69 99 ILE A C 1
ATOM 787 O O . ILE A 1 99 ? -22.445 2.759 30.229 1.00 83.69 99 ILE A O 1
ATOM 791 N N . LYS A 1 100 ? -24.563 3.176 30.889 1.00 86.38 100 LYS A N 1
ATOM 792 C CA . LYS A 1 100 ? -25.082 3.526 29.573 1.00 86.38 100 LYS A CA 1
ATOM 793 C C . LYS A 1 100 ? -24.297 4.684 28.955 1.00 86.38 100 LYS A C 1
ATOM 795 O O . LYS A 1 100 ? -23.724 4.527 27.877 1.00 86.38 100 LYS A O 1
ATOM 800 N N . TYR A 1 101 ? -24.202 5.818 29.654 1.00 88.50 101 TYR A N 1
ATOM 801 C CA . TYR A 1 101 ? -23.462 6.981 29.154 1.00 88.50 101 TYR A CA 1
ATOM 802 C C . TYR A 1 101 ? -21.967 6.705 29.009 1.00 88.50 101 TYR A C 1
ATOM 804 O O . TYR A 1 101 ? -21.366 7.126 28.022 1.00 88.50 101 TYR A O 1
ATOM 812 N N . TYR A 1 102 ? -21.370 5.955 29.939 1.00 89.44 102 TYR A N 1
ATOM 813 C CA . TYR A 1 102 ? -19.957 5.594 29.848 1.00 89.44 102 TYR A CA 1
ATOM 814 C C . TYR A 1 102 ? -19.659 4.697 28.636 1.00 89.44 102 TYR A C 1
ATOM 816 O O . TYR A 1 102 ? -18.666 4.902 27.941 1.00 89.44 102 TYR A O 1
ATOM 824 N N . THR A 1 103 ? -20.547 3.749 28.328 1.00 89.12 103 THR A N 1
ATOM 825 C CA . THR A 1 103 ? -20.435 2.876 27.149 1.00 89.12 103 THR A CA 1
ATOM 826 C C . THR A 1 103 ? -20.556 3.672 25.852 1.00 89.12 103 THR A C 1
ATOM 828 O O . THR A 1 103 ? -19.731 3.505 24.957 1.00 89.12 103 THR A O 1
ATOM 831 N N . ILE A 1 104 ? -21.529 4.589 25.763 1.00 91.06 104 ILE A N 1
ATOM 832 C CA . ILE A 1 104 ? -21.682 5.490 24.607 1.00 91.06 104 ILE A CA 1
ATOM 833 C C . ILE A 1 104 ? -20.435 6.363 24.433 1.00 91.06 104 ILE A C 1
ATOM 835 O O . ILE A 1 104 ? -19.938 6.519 23.314 1.00 91.06 104 ILE A O 1
ATOM 839 N N . PHE A 1 105 ? -19.914 6.918 25.530 1.00 92.31 105 PHE A N 1
ATOM 840 C CA . PHE A 1 105 ? -18.701 7.728 25.519 1.00 92.31 105 PHE A CA 1
ATOM 841 C C . PHE A 1 105 ? -17.508 6.928 24.986 1.00 92.31 105 PHE A C 1
ATOM 843 O O . PHE A 1 105 ? -16.850 7.366 24.043 1.00 92.31 105 PHE A O 1
ATOM 850 N N . LEU A 1 106 ? -17.266 5.733 25.531 1.00 91.62 106 LEU A N 1
ATOM 851 C CA . LEU A 1 106 ? -16.154 4.884 25.115 1.00 91.62 106 LEU A CA 1
ATOM 852 C C . LEU A 1 106 ? -16.277 4.466 23.643 1.00 91.62 106 LEU A C 1
ATOM 854 O O . LEU A 1 106 ? -15.308 4.575 22.891 1.00 91.62 106 LEU A O 1
ATOM 858 N N . PHE A 1 107 ? -17.471 4.050 23.214 1.00 92.19 107 PHE A N 1
ATOM 859 C CA . PHE A 1 107 ? -17.753 3.732 21.815 1.00 92.19 107 PHE A CA 1
ATOM 860 C C . PHE A 1 107 ? -17.448 4.922 20.894 1.00 92.19 107 PHE A C 1
ATOM 862 O O . PHE A 1 107 ? -16.740 4.769 19.899 1.00 92.19 107 PHE A O 1
ATOM 869 N N . SER A 1 108 ? -17.896 6.125 21.262 1.00 93.31 108 SER A N 1
ATOM 870 C CA . SER A 1 108 ? -17.643 7.349 20.492 1.00 93.31 108 SER A CA 1
ATOM 871 C C . SER A 1 108 ? -16.149 7.666 20.389 1.00 93.31 108 SER A C 1
ATOM 873 O O . SER A 1 108 ? -15.668 8.003 19.309 1.00 93.31 108 SER A O 1
ATOM 875 N N . VAL A 1 109 ? -15.389 7.497 21.478 1.00 92.56 109 VAL A N 1
ATOM 876 C CA . VAL A 1 109 ? -13.925 7.659 21.473 1.00 92.56 109 VAL A CA 1
ATOM 877 C C . VAL A 1 109 ? -13.274 6.698 20.475 1.00 92.56 109 VAL A C 1
ATOM 879 O O . VAL A 1 109 ? -12.455 7.127 19.661 1.00 92.56 109 VAL A O 1
ATOM 882 N N . PHE A 1 110 ? -13.657 5.417 20.478 1.00 92.00 110 PHE A N 1
ATOM 883 C CA . PHE A 1 110 ? -13.127 4.438 19.524 1.00 92.00 110 PHE A CA 1
ATOM 884 C C . PHE A 1 110 ? -13.494 4.758 18.075 1.00 92.00 110 PHE A C 1
ATOM 886 O O . PHE A 1 110 ? -12.635 4.639 17.199 1.00 92.00 110 PHE A O 1
ATOM 893 N N . VAL A 1 111 ? -14.723 5.212 17.815 1.00 92.88 111 VAL A N 1
ATOM 894 C CA . VAL A 1 111 ? -15.148 5.654 16.479 1.00 92.88 111 VAL A CA 1
ATOM 895 C C . VAL A 1 111 ? -14.310 6.843 16.013 1.00 92.88 111 VAL A C 1
ATOM 897 O O . VAL A 1 111 ? -13.778 6.805 14.907 1.00 92.88 111 VAL A O 1
ATOM 900 N N . ILE A 1 112 ? -14.114 7.862 16.854 1.00 93.62 112 ILE A N 1
ATOM 901 C CA . ILE A 1 112 ? -13.296 9.039 16.520 1.00 93.62 112 ILE A CA 1
ATOM 902 C C . ILE A 1 112 ? -11.847 8.633 16.224 1.00 93.62 112 ILE A C 1
ATOM 904 O O . ILE A 1 112 ? -11.282 9.061 15.216 1.00 93.62 112 ILE A O 1
ATOM 908 N N . ILE A 1 113 ? -11.248 7.770 17.052 1.00 91.50 113 ILE A N 1
ATOM 909 C CA . ILE A 1 113 ? -9.897 7.238 16.811 1.00 91.50 113 ILE A CA 1
ATOM 910 C C . ILE A 1 113 ? -9.854 6.467 15.486 1.00 91.50 113 ILE A C 1
ATOM 912 O O . ILE A 1 113 ? -8.909 6.624 14.708 1.00 91.50 113 ILE A O 1
ATOM 916 N N . GLY A 1 114 ? -10.874 5.649 15.217 1.00 89.62 114 GLY A N 1
ATOM 917 C CA . GLY A 1 114 ? -11.021 4.893 13.980 1.00 89.62 114 GLY A CA 1
ATOM 918 C C . GLY A 1 114 ? -11.091 5.799 12.754 1.00 89.62 114 GLY A C 1
ATOM 919 O O . GLY A 1 114 ? -10.341 5.580 11.804 1.00 89.62 114 GLY A O 1
ATOM 920 N N . LEU A 1 115 ? -1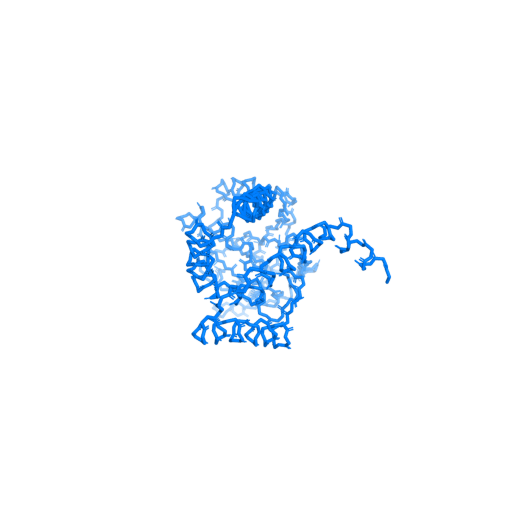1.918 6.846 12.788 1.00 92.19 115 LEU A N 1
ATOM 921 C CA . LEU A 1 115 ? -12.033 7.839 11.717 1.00 92.19 115 LEU A CA 1
ATOM 922 C C . LEU A 1 115 ? -10.714 8.586 11.510 1.00 92.19 115 LEU A C 1
ATOM 924 O O . LEU A 1 115 ? -10.235 8.693 10.384 1.00 92.19 115 LEU A O 1
ATOM 928 N N . TYR A 1 116 ? -10.073 9.042 12.586 1.00 92.06 116 TYR A N 1
ATOM 929 C CA . TYR A 1 116 ? -8.792 9.737 12.497 1.00 92.06 116 TYR A CA 1
ATOM 930 C C . TYR A 1 116 ? -7.704 8.859 11.860 1.00 92.06 116 TYR A C 1
ATOM 932 O O . TYR A 1 116 ? -6.994 9.293 10.953 1.00 92.06 116 TYR A O 1
ATOM 940 N N . LYS A 1 117 ? -7.582 7.597 12.283 1.00 88.56 117 LYS A N 1
ATOM 941 C CA . LYS A 1 117 ? -6.567 6.692 11.733 1.00 88.56 117 LYS A CA 1
ATOM 942 C C . LYS A 1 117 ? -6.869 6.264 10.298 1.00 88.56 117 LYS A C 1
ATOM 944 O O . LYS A 1 117 ? -5.978 6.317 9.456 1.00 88.56 117 LYS A O 1
ATOM 949 N N . ASN A 1 118 ? -8.102 5.853 10.009 1.00 87.62 118 ASN A N 1
ATOM 950 C CA . ASN A 1 118 ? -8.442 5.289 8.702 1.00 87.62 118 ASN A CA 1
ATOM 951 C C . ASN A 1 118 ? -8.682 6.369 7.645 1.00 87.62 118 ASN A C 1
ATOM 953 O O . ASN A 1 118 ? -8.214 6.228 6.520 1.00 87.62 118 ASN A O 1
ATOM 957 N N . MET A 1 119 ? -9.376 7.455 7.995 1.00 91.06 119 MET A N 1
ATOM 958 C CA . MET A 1 119 ? -9.664 8.528 7.044 1.00 91.06 119 MET A CA 1
ATOM 959 C C . MET A 1 119 ? -8.533 9.545 7.008 1.00 91.06 119 MET A C 1
ATOM 961 O O . MET A 1 119 ? -7.949 9.742 5.951 1.00 91.06 119 MET A O 1
ATOM 965 N N . TYR A 1 120 ? -8.178 10.175 8.130 1.00 91.62 120 TYR A N 1
ATOM 966 C CA . TYR A 1 120 ? -7.219 11.284 8.094 1.00 91.62 120 TYR A CA 1
ATOM 967 C C . TYR A 1 120 ? -5.779 10.819 7.837 1.00 91.62 120 TYR A C 1
ATOM 969 O O . TYR A 1 120 ? -5.173 11.217 6.840 1.00 91.62 120 TYR A O 1
ATOM 977 N N . LEU A 1 121 ? -5.228 9.944 8.690 1.00 87.69 121 LEU A N 1
ATOM 978 C CA . LEU A 1 121 ? -3.861 9.438 8.494 1.00 87.69 121 LEU A CA 1
ATOM 979 C C . LEU A 1 121 ? -3.755 8.606 7.213 1.00 87.69 121 LEU A C 1
ATOM 981 O O . LEU A 1 121 ? -2.786 8.768 6.471 1.00 87.69 121 LEU A O 1
ATOM 985 N N . GLY A 1 122 ? -4.766 7.778 6.933 1.00 83.94 122 GLY A N 1
ATOM 986 C CA . GLY A 1 122 ? -4.865 7.021 5.687 1.00 83.94 122 GLY A CA 1
ATOM 987 C C . GLY A 1 122 ? -4.809 7.927 4.458 1.00 83.94 122 GLY A C 1
ATOM 988 O O . GLY A 1 122 ? -3.946 7.743 3.603 1.00 83.94 122 GLY A O 1
ATOM 989 N N . THR A 1 123 ? -5.651 8.963 4.392 1.00 88.12 123 THR A N 1
ATOM 990 C CA . THR A 1 123 ? -5.660 9.912 3.263 1.00 88.12 123 THR A CA 1
ATOM 991 C C . THR A 1 123 ? -4.325 10.631 3.117 1.00 88.12 123 THR A C 1
ATOM 993 O O . THR A 1 123 ? -3.795 10.704 2.011 1.00 88.12 123 THR A O 1
ATOM 996 N N . ASN A 1 124 ? -3.735 11.112 4.214 1.00 88.12 124 ASN A N 1
ATOM 997 C CA . ASN A 1 124 ? -2.437 11.788 4.172 1.00 88.12 124 ASN A CA 1
ATOM 998 C C . ASN A 1 124 ? -1.328 10.855 3.647 1.00 88.12 124 ASN A C 1
ATOM 1000 O O . ASN A 1 124 ? -0.521 11.239 2.799 1.00 88.12 124 ASN A O 1
ATOM 1004 N N . PHE A 1 125 ? -1.319 9.594 4.089 1.00 82.88 125 PHE A N 1
ATOM 1005 C CA . PHE A 1 125 ? -0.401 8.579 3.572 1.00 82.88 125 PHE A CA 1
ATOM 1006 C C . PHE A 1 125 ? -0.612 8.318 2.073 1.00 82.88 125 PHE A C 1
ATOM 1008 O O . PHE A 1 125 ? 0.363 8.258 1.315 1.00 82.88 125 PHE A O 1
ATOM 1015 N N . PHE A 1 126 ? -1.867 8.206 1.625 1.00 80.19 126 PHE A N 1
ATOM 1016 C CA . PHE A 1 126 ? -2.187 8.039 0.209 1.00 80.19 126 PHE A CA 1
ATOM 1017 C C . PHE A 1 126 ? -1.728 9.239 -0.619 1.00 80.19 126 PHE A C 1
ATOM 1019 O O . PHE A 1 126 ? -1.075 9.040 -1.641 1.00 80.19 126 PHE A O 1
ATOM 1026 N N . GLN A 1 127 ? -1.987 10.468 -0.174 1.00 83.19 127 GLN A N 1
ATOM 1027 C CA . GLN A 1 127 ? -1.564 11.684 -0.874 1.00 83.19 127 GLN A CA 1
ATOM 1028 C C . GLN A 1 127 ? -0.040 11.748 -1.023 1.00 83.19 127 GLN A C 1
ATOM 1030 O O . GLN A 1 127 ? 0.465 11.864 -2.140 1.00 83.19 127 GLN A O 1
ATOM 1035 N N . LYS A 1 128 ? 0.710 11.551 0.069 1.00 81.12 128 LYS A N 1
ATOM 1036 C CA . LYS A 1 128 ? 2.183 11.494 0.031 1.00 81.12 128 LYS A CA 1
ATOM 1037 C C . LYS A 1 128 ? 2.698 10.390 -0.892 1.00 81.12 128 LYS A C 1
ATOM 1039 O O . LYS A 1 128 ? 3.647 10.586 -1.644 1.00 81.12 128 LYS A O 1
ATOM 1044 N N . SER A 1 129 ? 2.036 9.234 -0.899 1.00 74.50 129 SER A N 1
ATOM 1045 C CA . SER A 1 129 ? 2.396 8.113 -1.774 1.00 74.50 129 SER A CA 1
ATOM 1046 C C . SER A 1 129 ? 2.196 8.402 -3.267 1.00 74.50 129 SER A C 1
ATOM 1048 O O . SER A 1 129 ? 2.833 7.730 -4.091 1.00 74.50 129 SER A O 1
ATOM 1050 N N . HIS A 1 130 ? 1.349 9.367 -3.631 1.00 79.88 130 HIS A N 1
ATOM 1051 C CA . HIS A 1 130 ? 1.098 9.793 -5.015 1.00 79.88 130 HIS A CA 1
ATOM 1052 C C . HIS A 1 130 ? 1.862 11.065 -5.406 1.00 79.88 130 HIS A C 1
ATOM 1054 O O . HIS A 1 130 ? 2.010 11.341 -6.594 1.00 79.88 130 HIS A O 1
ATOM 1060 N N . GLN A 1 131 ? 2.436 11.785 -4.439 1.00 82.31 131 GLN A N 1
ATOM 1061 C CA . GLN A 1 131 ? 3.296 12.933 -4.711 1.00 82.31 131 GLN A CA 1
ATOM 1062 C C . GLN A 1 131 ? 4.477 12.531 -5.613 1.00 82.31 131 GLN A C 1
ATOM 1064 O O . GLN A 1 131 ? 5.057 11.448 -5.446 1.00 82.31 131 GLN A O 1
ATOM 1069 N N . GLY A 1 132 ? 4.782 13.370 -6.606 1.00 82.25 132 GLY A N 1
ATOM 1070 C CA . GLY A 1 132 ? 5.843 13.139 -7.590 1.00 82.25 132 GLY A CA 1
ATOM 1071 C C . GLY A 1 132 ? 5.563 12.033 -8.617 1.00 82.25 132 GLY A C 1
ATOM 1072 O O . GLY A 1 132 ? 6.468 11.686 -9.361 1.00 82.25 132 GLY A O 1
ATOM 1073 N N . VAL A 1 133 ? 4.362 11.432 -8.653 1.00 89.56 133 VAL A N 1
ATOM 1074 C CA . VAL A 1 133 ? 3.982 10.478 -9.723 1.00 89.56 133 VAL A CA 1
ATOM 1075 C C . VAL A 1 133 ? 3.491 11.228 -10.964 1.00 89.56 133 VAL A C 1
ATOM 1077 O O . VAL A 1 133 ? 3.836 10.842 -12.075 1.00 89.56 133 VAL A O 1
ATOM 1080 N N . THR A 1 134 ? 2.722 12.306 -10.779 1.00 90.31 134 THR A N 1
ATOM 1081 C CA . THR A 1 134 ? 2.124 13.089 -11.874 1.00 90.31 134 THR A CA 1
ATOM 1082 C C . THR A 1 134 ? 3.175 13.627 -12.838 1.00 90.31 134 THR A C 1
ATOM 1084 O O . THR A 1 134 ? 3.050 13.417 -14.032 1.00 90.31 134 THR A O 1
ATOM 1087 N N . GLU A 1 135 ? 4.271 14.196 -12.331 1.00 92.81 135 GLU A N 1
ATOM 1088 C CA . GLU A 1 135 ? 5.371 14.703 -13.167 1.00 92.81 135 GLU A CA 1
ATOM 1089 C C . GLU A 1 135 ? 5.992 13.616 -14.057 1.00 92.81 135 GLU A C 1
ATOM 1091 O O . GLU A 1 135 ? 6.362 13.870 -15.202 1.00 92.81 135 GLU A O 1
ATOM 1096 N N . THR A 1 136 ? 6.098 12.384 -13.548 1.00 93.94 136 THR A N 1
ATOM 1097 C CA . THR A 1 136 ? 6.573 11.242 -14.336 1.00 93.94 136 THR A CA 1
ATOM 1098 C C . THR A 1 136 ? 5.550 10.831 -15.387 1.00 93.94 136 THR A C 1
ATOM 1100 O O . THR A 1 136 ? 5.938 10.526 -16.509 1.00 93.94 136 THR A O 1
ATOM 1103 N N . ILE A 1 137 ? 4.258 10.822 -15.041 1.00 93.81 137 ILE A N 1
ATOM 1104 C CA . ILE A 1 137 ? 3.178 10.522 -15.990 1.00 93.81 137 ILE A CA 1
ATOM 1105 C C . ILE A 1 137 ? 3.177 11.552 -17.119 1.00 93.81 137 ILE A C 1
ATOM 1107 O O . ILE A 1 137 ? 3.170 11.155 -18.278 1.00 93.81 137 ILE A O 1
ATOM 1111 N N . ASP A 1 138 ? 3.253 12.843 -16.797 1.00 93.94 138 ASP A N 1
ATOM 1112 C CA . ASP A 1 138 ? 3.249 13.929 -17.779 1.00 93.94 138 ASP A CA 1
ATOM 1113 C C . ASP A 1 138 ? 4.472 13.851 -18.699 1.00 93.94 138 ASP A C 1
ATOM 1115 O O . ASP A 1 138 ? 4.352 14.009 -19.914 1.00 93.94 138 ASP A O 1
ATOM 1119 N N . PHE A 1 139 ? 5.652 13.557 -18.142 1.00 94.69 139 PHE A N 1
ATOM 1120 C CA . PHE A 1 139 ? 6.853 13.323 -18.942 1.00 94.69 139 PHE A CA 1
ATOM 1121 C C . PHE A 1 139 ? 6.663 12.145 -19.903 1.00 94.69 139 PHE A C 1
ATOM 1123 O O . PHE A 1 139 ? 6.888 12.292 -21.100 1.00 94.69 139 PHE A O 1
ATOM 1130 N N . LEU A 1 140 ? 6.222 10.991 -19.393 1.00 94.81 140 LEU A N 1
ATOM 1131 C CA . LEU A 1 140 ? 6.039 9.786 -20.201 1.00 94.81 140 LEU A CA 1
ATOM 1132 C C . LEU A 1 140 ? 4.946 9.965 -21.259 1.00 94.81 140 LEU A C 1
ATOM 1134 O O . LEU A 1 140 ? 5.107 9.474 -22.369 1.00 94.81 140 LEU A O 1
ATOM 1138 N N . HIS A 1 141 ? 3.856 10.667 -20.946 1.00 94.19 141 HIS A N 1
ATOM 1139 C CA . HIS A 1 141 ? 2.763 10.923 -21.885 1.00 94.19 141 HIS A CA 1
ATOM 1140 C C . HIS A 1 141 ? 3.227 11.749 -23.091 1.00 94.19 141 HIS A C 1
ATOM 1142 O O . HIS A 1 141 ? 2.877 11.428 -24.222 1.00 94.19 141 HIS A O 1
ATOM 1148 N N . ASN A 1 142 ? 4.052 12.773 -22.851 1.00 93.31 142 ASN A N 1
ATOM 1149 C CA . ASN A 1 142 ? 4.584 13.645 -23.901 1.00 93.31 142 ASN A CA 1
ATOM 1150 C C . ASN A 1 142 ? 5.800 13.057 -24.636 1.00 93.31 142 ASN A C 1
ATOM 1152 O O . ASN A 1 142 ? 6.207 13.579 -25.673 1.00 93.31 142 ASN A O 1
ATOM 1156 N N . ASP A 1 143 ? 6.406 12.000 -24.100 1.00 92.44 143 ASP A N 1
ATOM 1157 C CA . ASP A 1 143 ? 7.524 11.322 -24.741 1.00 92.44 143 ASP A CA 1
ATOM 1158 C C . ASP A 1 143 ? 7.044 10.540 -25.981 1.00 92.44 143 ASP A C 1
ATOM 1160 O O . ASP A 1 143 ? 6.006 9.885 -25.908 1.00 92.44 143 ASP A O 1
ATOM 1164 N N . PRO A 1 144 ? 7.750 10.550 -27.123 1.00 90.44 144 PRO A N 1
ATOM 1165 C CA . PRO A 1 144 ? 7.311 9.822 -28.317 1.00 90.44 144 PRO A CA 1
ATOM 1166 C C . PRO A 1 144 ? 7.487 8.295 -28.220 1.00 90.44 144 PRO A C 1
ATOM 1168 O O . PRO A 1 144 ? 6.821 7.560 -28.948 1.00 90.44 144 PRO A O 1
ATOM 1171 N N . ARG A 1 145 ? 8.342 7.786 -27.321 1.00 91.06 145 ARG A N 1
ATOM 1172 C CA . ARG A 1 145 ? 8.658 6.349 -27.231 1.00 91.06 145 ARG A CA 1
ATOM 1173 C C . ARG A 1 145 ? 7.500 5.568 -26.649 1.00 91.06 145 ARG A C 1
ATOM 1175 O O . ARG A 1 145 ? 7.015 5.881 -25.563 1.00 91.06 145 ARG A O 1
ATOM 1182 N N . GLN A 1 146 ? 7.063 4.527 -27.344 1.00 91.31 146 GLN A N 1
ATOM 1183 C CA . GLN A 1 146 ? 5.891 3.754 -26.931 1.00 91.31 146 GLN A CA 1
ATOM 1184 C C . GLN A 1 146 ? 6.188 2.794 -25.779 1.00 91.31 146 GLN A C 1
ATOM 1186 O O . GLN A 1 146 ? 5.294 2.502 -24.987 1.00 91.31 146 GLN A O 1
ATOM 1191 N N . VAL A 1 147 ? 7.427 2.318 -25.652 1.00 94.00 147 VAL A N 1
ATOM 1192 C CA . VAL A 1 147 ? 7.785 1.304 -24.657 1.00 94.00 147 VAL A CA 1
ATOM 1193 C C . VAL A 1 147 ? 8.362 1.935 -23.394 1.00 94.00 147 VAL A C 1
ATOM 1195 O O . VAL A 1 147 ? 9.353 2.669 -23.416 1.00 94.00 147 VAL A O 1
ATOM 1198 N N . VAL A 1 148 ? 7.741 1.592 -22.266 1.00 94.69 148 VAL A N 1
ATOM 1199 C CA . VAL A 1 148 ? 8.165 1.953 -20.917 1.00 94.69 148 VAL A CA 1
ATOM 1200 C C . VAL A 1 148 ? 8.472 0.677 -20.144 1.00 94.69 148 VAL A C 1
ATOM 1202 O O . VAL A 1 148 ? 7.621 -0.179 -19.913 1.00 94.69 148 VAL A O 1
ATOM 1205 N N . VAL A 1 149 ? 9.710 0.551 -19.703 1.00 93.62 149 VAL A N 1
ATOM 1206 C CA . VAL A 1 149 ? 10.197 -0.570 -18.909 1.00 93.62 149 VAL A CA 1
ATOM 1207 C C . VAL A 1 149 ? 10.373 -0.104 -17.473 1.00 93.62 149 VAL A C 1
ATOM 1209 O O . VAL A 1 149 ? 10.931 0.958 -17.221 1.00 93.62 149 VAL A O 1
ATOM 1212 N N . VAL A 1 150 ? 9.893 -0.878 -16.507 1.00 93.56 150 VAL A N 1
ATOM 1213 C CA . VAL A 1 150 ? 9.940 -0.510 -15.089 1.00 93.56 150 VAL A CA 1
ATOM 1214 C C . VAL A 1 150 ? 10.711 -1.535 -14.272 1.00 93.56 150 VAL A C 1
ATOM 1216 O O . VAL A 1 150 ? 10.533 -2.744 -14.439 1.00 93.56 150 VAL A O 1
ATOM 1219 N N . SER A 1 151 ? 11.512 -1.049 -13.322 1.00 90.00 151 SER A N 1
ATOM 1220 C CA . SER A 1 151 ? 12.335 -1.909 -12.463 1.00 90.00 151 SER A CA 1
ATOM 1221 C C . SER A 1 151 ? 11.547 -2.664 -11.389 1.00 90.00 151 SER A C 1
ATOM 1223 O O . SER A 1 151 ? 12.041 -3.610 -10.778 1.00 90.00 151 SER A O 1
ATOM 1225 N N . HIS A 1 152 ? 10.309 -2.237 -11.112 1.00 88.88 152 HIS A N 1
ATOM 1226 C CA . HIS A 1 152 ? 9.500 -2.793 -10.034 1.00 88.88 152 HIS A CA 1
ATOM 1227 C C . HIS A 1 152 ? 8.001 -2.754 -10.334 1.00 88.88 152 HIS A C 1
ATOM 1229 O O . HIS A 1 152 ? 7.490 -1.798 -10.920 1.00 88.88 152 HIS A O 1
ATOM 1235 N N . GLN A 1 153 ? 7.261 -3.742 -9.818 1.00 86.19 153 GLN A N 1
ATOM 1236 C CA . GLN A 1 153 ? 5.803 -3.826 -9.991 1.00 86.19 153 GLN A CA 1
ATOM 1237 C C . GLN A 1 153 ? 5.055 -2.598 -9.455 1.00 86.19 153 GLN A C 1
ATOM 1239 O O . GLN A 1 153 ? 4.040 -2.199 -10.012 1.00 86.19 153 GLN A O 1
ATOM 1244 N N . TYR A 1 154 ? 5.565 -1.965 -8.395 1.00 83.75 154 TYR A N 1
ATOM 1245 C CA . TYR A 1 154 ? 4.934 -0.777 -7.809 1.00 83.75 154 TYR A CA 1
ATOM 1246 C C . TYR A 1 154 ? 5.094 0.477 -8.670 1.00 83.75 154 TYR A C 1
ATOM 1248 O O . TYR A 1 154 ? 4.260 1.376 -8.586 1.00 83.75 154 TYR A O 1
ATOM 1256 N N . ALA A 1 155 ? 6.148 0.555 -9.486 1.00 87.94 155 ALA A N 1
ATOM 1257 C CA . ALA A 1 155 ? 6.250 1.596 -10.499 1.00 87.94 155 ALA A CA 1
ATOM 1258 C C . ALA A 1 155 ? 5.208 1.346 -11.600 1.00 87.94 155 ALA A C 1
ATOM 1260 O O . ALA A 1 155 ? 4.440 2.253 -11.906 1.00 87.94 155 ALA A O 1
ATOM 1261 N N . ALA A 1 156 ? 5.093 0.098 -12.078 1.00 89.31 156 ALA A N 1
ATOM 1262 C CA . ALA A 1 156 ? 4.082 -0.308 -13.062 1.00 89.31 156 ALA A CA 1
ATOM 1263 C C . ALA A 1 156 ? 2.661 0.065 -12.608 1.00 89.31 156 ALA A C 1
ATOM 1265 O O . ALA A 1 156 ? 1.979 0.831 -13.273 1.00 89.31 156 ALA A O 1
ATOM 1266 N N . GLN A 1 157 ? 2.256 -0.368 -11.409 1.00 87.69 157 GLN A N 1
ATOM 1267 C CA . GLN A 1 157 ? 0.906 -0.139 -10.875 1.00 87.69 157 GLN A CA 1
ATOM 1268 C C . GLN A 1 157 ? 0.515 1.342 -10.786 1.00 87.69 157 GLN A C 1
ATOM 1270 O O . GLN A 1 157 ? -0.666 1.667 -10.873 1.00 87.69 157 GLN A O 1
ATOM 1275 N N . LYS A 1 158 ? 1.488 2.237 -10.579 1.00 88.44 158 LYS A N 1
ATOM 1276 C CA . LYS A 1 158 ? 1.239 3.680 -10.463 1.00 88.44 158 LYS A CA 1
ATOM 1277 C C . LYS A 1 158 ? 1.281 4.408 -11.804 1.00 88.44 158 LYS A C 1
ATOM 1279 O O . LYS A 1 158 ? 0.583 5.405 -11.950 1.00 88.44 158 LYS A O 1
ATOM 1284 N N . LEU A 1 159 ? 2.103 3.943 -12.744 1.00 92.25 159 LEU A N 1
ATOM 1285 C CA . LEU A 1 159 ? 2.371 4.635 -14.008 1.00 92.25 159 LEU A CA 1
ATOM 1286 C C . LEU A 1 159 ? 1.567 4.071 -15.186 1.00 92.25 159 LEU A C 1
ATOM 1288 O O . LEU A 1 159 ? 1.214 4.821 -16.085 1.00 92.25 159 LEU A O 1
ATOM 1292 N N . GLU A 1 160 ? 1.251 2.777 -15.183 1.00 93.12 160 GLU A N 1
ATOM 1293 C CA . GLU A 1 160 ? 0.598 2.103 -16.310 1.00 93.12 160 GLU A CA 1
ATOM 1294 C C . GLU A 1 160 ? -0.845 2.576 -16.496 1.00 93.12 160 GLU A C 1
ATOM 1296 O O . GLU A 1 160 ? -1.244 2.914 -17.605 1.00 93.12 160 GLU A O 1
ATOM 1301 N N . SER A 1 161 ? -1.643 2.625 -15.421 1.00 89.56 161 SER A N 1
ATOM 1302 C CA . SER A 1 161 ? -3.085 2.883 -15.543 1.00 89.56 161 SER A CA 1
ATOM 1303 C C . SER A 1 161 ? -3.421 4.197 -16.270 1.00 89.56 161 SER A C 1
ATOM 1305 O O . SER A 1 161 ? -4.341 4.166 -17.088 1.00 89.56 161 SER A O 1
ATOM 1307 N N . PRO A 1 162 ? -2.730 5.328 -16.022 1.00 89.50 162 PRO A N 1
ATOM 1308 C CA . PRO A 1 162 ? -2.958 6.571 -16.764 1.00 89.50 162 PRO A CA 1
ATOM 1309 C C . PRO A 1 162 ? -2.441 6.547 -18.211 1.00 89.50 162 PRO A C 1
ATOM 1311 O O . PRO A 1 162 ? -2.946 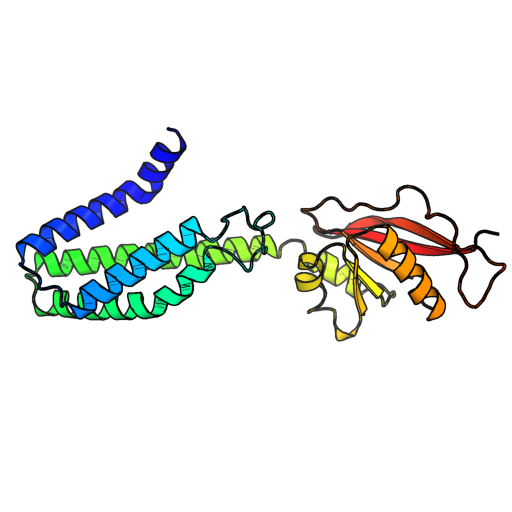7.296 -19.037 1.00 89.50 162 PRO A O 1
ATOM 1314 N N . LEU A 1 163 ? -1.460 5.693 -18.525 1.00 92.38 163 LEU A N 1
ATOM 1315 C CA . LEU A 1 163 ? -0.729 5.677 -19.803 1.00 92.38 163 LEU A CA 1
ATOM 1316 C C . LEU A 1 163 ? -1.098 4.497 -20.718 1.00 92.38 163 LEU A C 1
ATOM 1318 O O . LEU A 1 163 ? -0.583 4.383 -21.827 1.00 92.38 163 LEU A O 1
ATOM 1322 N N . ARG A 1 164 ? -2.001 3.617 -20.276 1.00 85.00 164 ARG A N 1
ATOM 1323 C CA . ARG A 1 164 ? -2.294 2.314 -20.898 1.00 85.00 164 ARG A CA 1
ATOM 1324 C C . ARG A 1 164 ? -2.741 2.370 -22.363 1.00 85.00 164 ARG A C 1
ATOM 1326 O O . ARG A 1 164 ? -2.648 1.364 -23.057 1.00 85.00 164 ARG A O 1
ATOM 1333 N N . LYS A 1 165 ? -3.282 3.500 -22.823 1.00 84.50 165 LYS A N 1
ATOM 1334 C CA . LYS A 1 165 ? -3.721 3.662 -24.219 1.00 84.50 165 LYS A CA 1
ATOM 1335 C C . LYS A 1 165 ? -2.577 4.015 -25.167 1.00 84.50 165 LYS A C 1
ATOM 1337 O O . LYS A 1 165 ? -2.652 3.658 -26.336 1.00 84.50 165 LYS A O 1
ATOM 1342 N N . ASP A 1 166 ? -1.540 4.667 -24.648 1.00 86.88 166 ASP A N 1
ATOM 1343 C CA . ASP A 1 166 ? -0.498 5.304 -25.458 1.00 86.88 166 ASP A CA 1
ATOM 1344 C C . ASP A 1 166 ? 0.859 4.600 -25.323 1.00 86.88 166 ASP A C 1
ATOM 1346 O O . ASP A 1 166 ? 1.759 4.832 -26.129 1.00 86.88 166 ASP A O 1
ATOM 1350 N N . LYS A 1 167 ? 1.022 3.753 -24.294 1.00 92.56 167 LYS A N 1
ATOM 1351 C CA . LYS A 1 167 ? 2.293 3.119 -23.924 1.00 92.56 167 LYS A CA 1
ATOM 1352 C C . LYS A 1 167 ? 2.159 1.626 -23.649 1.00 92.56 167 LYS A C 1
ATOM 1354 O O . LYS A 1 167 ? 1.179 1.168 -23.062 1.00 92.56 167 LYS A O 1
ATOM 1359 N N . LEU A 1 168 ? 3.214 0.888 -23.981 1.00 91.94 168 LEU A N 1
ATOM 1360 C CA . LEU A 1 168 ? 3.426 -0.509 -23.613 1.00 91.94 168 LEU A CA 1
ATOM 1361 C C . LEU A 1 168 ? 4.318 -0.586 -22.374 1.00 91.94 168 LEU A C 1
ATOM 1363 O O . LEU A 1 168 ? 5.369 0.052 -22.325 1.00 91.94 168 LEU A O 1
ATOM 1367 N N . PHE A 1 169 ? 3.912 -1.385 -21.387 1.00 94.12 169 PHE A N 1
ATOM 1368 C CA . PHE A 1 169 ? 4.643 -1.543 -20.132 1.00 94.12 169 PHE A CA 1
ATOM 1369 C C . PHE A 1 169 ? 5.261 -2.932 -20.002 1.00 94.12 169 PHE A C 1
ATOM 1371 O O . PHE A 1 169 ? 4.561 -3.941 -20.071 1.00 94.12 169 PHE A O 1
ATOM 1378 N N . PHE A 1 170 ? 6.561 -2.977 -19.713 1.00 92.81 170 PHE A N 1
ATOM 1379 C CA . PHE A 1 170 ? 7.268 -4.206 -19.346 1.00 92.81 170 PHE A CA 1
ATOM 1380 C C . PHE A 1 170 ? 7.888 -4.071 -17.962 1.00 92.81 170 PHE A C 1
ATOM 1382 O O . PHE A 1 170 ? 8.387 -3.012 -17.589 1.00 92.81 170 PHE A O 1
ATOM 1389 N N . ARG A 1 171 ? 7.894 -5.160 -17.191 1.00 91.56 171 ARG A N 1
ATOM 1390 C CA . ARG A 1 171 ? 8.598 -5.219 -15.907 1.00 91.56 171 ARG A CA 1
ATOM 1391 C C . ARG A 1 171 ? 9.875 -6.022 -16.067 1.00 91.56 171 ARG A C 1
ATOM 1393 O O . ARG A 1 171 ? 9.806 -7.202 -16.400 1.00 91.56 171 ARG A O 1
ATOM 1400 N N . VAL A 1 172 ? 11.003 -5.405 -15.741 1.00 88.88 172 VAL A N 1
ATOM 1401 C CA . VAL A 1 172 ? 12.309 -6.059 -15.757 1.00 88.88 172 VAL A CA 1
ATOM 1402 C C . VAL A 1 172 ? 13.105 -5.614 -14.544 1.00 88.88 172 VAL A C 1
ATOM 1404 O O . VAL A 1 172 ? 13.404 -4.437 -14.400 1.00 88.88 172 VAL A O 1
ATOM 1407 N N . ASP A 1 173 ? 13.439 -6.552 -13.669 1.00 81.38 173 ASP A N 1
ATOM 1408 C CA . ASP A 1 173 ? 14.143 -6.303 -12.409 1.00 81.38 173 ASP A CA 1
ATOM 1409 C C . ASP A 1 173 ? 15.619 -6.726 -12.435 1.00 81.38 173 ASP A C 1
ATOM 1411 O O . ASP A 1 173 ? 16.372 -6.336 -11.545 1.00 81.38 173 ASP A O 1
ATOM 1415 N N . GLN A 1 174 ? 16.037 -7.488 -13.452 1.00 82.56 174 GLN A N 1
ATOM 1416 C CA . GLN A 1 174 ? 17.409 -7.963 -13.628 1.00 82.56 174 GLN A CA 1
ATOM 1417 C C . GLN A 1 174 ? 18.063 -7.377 -14.890 1.00 82.56 174 GLN A C 1
ATOM 1419 O O . GLN A 1 174 ? 17.440 -7.401 -15.958 1.00 82.56 174 GLN A O 1
ATOM 1424 N N . PRO A 1 175 ? 19.337 -6.943 -14.818 1.00 79.81 175 PRO A N 1
ATOM 1425 C CA . PRO A 1 175 ? 20.060 -6.383 -15.963 1.00 79.81 175 PRO A CA 1
ATOM 1426 C C . PRO A 1 175 ? 20.093 -7.300 -17.194 1.00 79.81 175 PRO A C 1
ATOM 1428 O O . PRO A 1 175 ? 19.936 -6.839 -18.321 1.00 79.81 175 PRO A O 1
ATOM 1431 N N . GLU A 1 176 ? 20.256 -8.610 -16.994 1.00 80.31 176 GLU A N 1
ATOM 1432 C CA . GLU A 1 176 ? 20.337 -9.592 -18.085 1.00 80.31 176 GLU A CA 1
ATOM 1433 C C . GLU A 1 176 ? 19.039 -9.674 -18.897 1.00 80.31 176 GLU A C 1
ATOM 1435 O O . GLU A 1 176 ? 19.057 -9.745 -20.126 1.00 80.31 176 GLU A O 1
ATOM 1440 N N . ASN A 1 177 ? 17.896 -9.607 -18.213 1.00 84.62 177 ASN A N 1
ATOM 1441 C CA . ASN A 1 177 ? 16.583 -9.616 -18.853 1.00 84.62 177 ASN A CA 1
ATOM 1442 C C . ASN A 1 177 ? 16.290 -8.286 -19.557 1.00 84.62 177 ASN A C 1
ATOM 1444 O O . ASN A 1 177 ? 15.531 -8.260 -20.523 1.00 84.62 177 ASN A O 1
ATOM 1448 N N . LEU A 1 178 ? 16.917 -7.194 -19.111 1.00 82.69 178 LEU A N 1
ATOM 1449 C CA . LEU A 1 178 ? 16.784 -5.880 -19.739 1.00 82.69 178 LEU A CA 1
ATOM 1450 C C . LEU A 1 178 ? 17.493 -5.855 -21.092 1.00 82.69 178 LEU A C 1
ATOM 1452 O O . LEU A 1 178 ? 16.966 -5.300 -22.052 1.00 82.69 178 LEU A O 1
ATOM 1456 N N . ILE A 1 179 ? 18.643 -6.531 -21.178 1.00 79.00 179 ILE A N 1
ATOM 1457 C CA . ILE A 1 179 ? 19.354 -6.754 -22.438 1.00 79.00 179 ILE A CA 1
ATOM 1458 C C . ILE A 1 179 ? 18.482 -7.589 -23.374 1.00 79.00 179 ILE A C 1
ATOM 1460 O O . ILE A 1 179 ? 18.209 -7.122 -24.472 1.00 79.00 179 ILE A O 1
ATOM 1464 N N . LYS A 1 180 ? 17.979 -8.755 -22.927 1.00 83.25 180 LYS A N 1
ATOM 1465 C CA . LYS A 1 180 ? 17.089 -9.634 -23.720 1.00 83.25 180 LYS A CA 1
ATOM 1466 C C . LYS A 1 180 ? 15.865 -8.899 -24.267 1.00 83.25 180 LYS A C 1
ATOM 1468 O O . LYS A 1 180 ? 15.537 -9.044 -25.440 1.00 83.25 180 LYS A O 1
ATOM 1473 N N . LEU A 1 181 ? 15.219 -8.083 -23.432 1.00 85.69 181 LEU A N 1
ATOM 1474 C CA . LEU A 1 181 ? 14.097 -7.252 -23.859 1.00 85.69 181 LEU A CA 1
ATOM 1475 C C . LEU A 1 181 ? 14.520 -6.279 -24.965 1.00 85.69 181 LEU A C 1
ATOM 1477 O O . LEU A 1 181 ? 13.826 -6.182 -25.969 1.00 85.69 181 LEU A O 1
ATOM 1481 N N . GLY A 1 182 ? 15.670 -5.615 -24.823 1.00 82.50 182 GLY A N 1
ATOM 1482 C CA . GLY A 1 182 ? 16.221 -4.754 -25.871 1.00 82.50 182 GLY A CA 1
ATOM 1483 C C . GLY A 1 182 ? 16.437 -5.483 -27.204 1.00 82.50 182 GLY A C 1
ATOM 1484 O O . GLY A 1 182 ? 16.114 -4.926 -28.252 1.00 82.50 182 GLY A O 1
ATOM 1485 N N . GLN A 1 183 ? 16.906 -6.738 -27.181 1.00 78.62 183 GLN A N 1
ATOM 1486 C CA . GLN A 1 183 ? 17.071 -7.554 -28.399 1.00 78.62 183 GLN A CA 1
ATOM 1487 C C . GLN A 1 183 ? 15.722 -7.775 -29.094 1.00 78.62 183 GLN A C 1
ATOM 1489 O O . GLN A 1 183 ? 15.585 -7.502 -30.284 1.00 78.62 183 GLN A O 1
ATOM 1494 N N . ILE A 1 184 ? 14.715 -8.207 -28.327 1.00 83.81 184 ILE A N 1
ATOM 1495 C CA . ILE A 1 184 ? 13.368 -8.492 -28.839 1.00 83.81 184 ILE A CA 1
ATOM 1496 C C . ILE A 1 184 ? 12.704 -7.216 -29.368 1.00 83.81 184 ILE A C 1
ATOM 1498 O O . ILE A 1 184 ? 12.066 -7.242 -30.417 1.00 83.81 184 ILE A O 1
ATOM 1502 N N . LEU A 1 185 ? 12.849 -6.084 -28.675 1.00 85.38 185 LEU A N 1
ATOM 1503 C CA . LEU A 1 185 ? 12.294 -4.809 -29.136 1.00 85.38 185 LEU A CA 1
ATOM 1504 C C . LEU A 1 185 ? 12.940 -4.361 -30.453 1.00 85.38 185 LEU A C 1
ATOM 1506 O O . LEU A 1 185 ? 12.228 -3.942 -31.363 1.00 85.38 185 LEU A O 1
ATOM 1510 N N . THR A 1 186 ? 14.253 -4.555 -30.602 1.00 81.31 186 THR A N 1
ATOM 1511 C CA . THR A 1 186 ? 14.980 -4.217 -31.839 1.00 81.31 186 THR A CA 1
ATOM 1512 C C . THR A 1 186 ? 14.509 -5.058 -33.025 1.00 81.31 186 THR A C 1
ATOM 1514 O O . THR A 1 186 ? 14.350 -4.526 -34.120 1.00 81.31 186 THR A O 1
ATOM 1517 N N . GLN A 1 187 ? 14.215 -6.347 -32.810 1.00 79.44 187 GLN A N 1
ATOM 1518 C CA . GLN A 1 187 ? 13.602 -7.210 -33.833 1.00 79.44 187 GLN A CA 1
ATOM 1519 C C . GLN A 1 187 ? 12.211 -6.719 -34.270 1.00 79.44 187 GLN A C 1
ATOM 1521 O O . GLN A 1 187 ? 11.788 -6.996 -35.384 1.00 79.44 187 GLN A O 1
ATOM 1526 N N . ASN A 1 188 ? 11.509 -5.977 -33.410 1.00 80.88 188 ASN A N 1
ATOM 1527 C CA . ASN A 1 188 ? 10.188 -5.404 -33.680 1.00 80.88 188 ASN A CA 1
ATOM 1528 C C . ASN A 1 188 ? 10.258 -3.910 -34.053 1.00 80.88 188 ASN A C 1
ATOM 1530 O O . ASN A 1 188 ? 9.321 -3.163 -33.774 1.00 80.88 188 ASN A O 1
ATOM 1534 N N . GLU A 1 189 ? 11.373 -3.464 -34.643 1.00 80.19 189 GLU A N 1
ATOM 1535 C CA . GLU A 1 189 ? 11.595 -2.080 -35.101 1.00 80.19 189 GLU A CA 1
ATOM 1536 C C . GLU A 1 189 ? 11.532 -1.013 -33.987 1.00 80.19 189 GLU A C 1
ATOM 1538 O O . GLU A 1 189 ? 11.394 0.179 -34.261 1.00 80.19 189 GLU A O 1
ATOM 1543 N N . GLN A 1 190 ? 11.674 -1.412 -32.717 1.00 82.75 190 GLN A N 1
ATOM 1544 C CA . GLN A 1 190 ? 11.725 -0.506 -31.567 1.00 82.75 190 GLN A CA 1
ATOM 1545 C C . GLN A 1 190 ? 13.116 -0.532 -30.932 1.00 82.75 190 GLN A C 1
ATOM 1547 O O . GLN A 1 190 ? 13.447 -1.396 -30.123 1.00 82.75 190 GLN A O 1
ATOM 1552 N N . SER A 1 191 ? 13.959 0.423 -31.319 1.00 80.88 191 SER A N 1
ATOM 1553 C CA . SER A 1 191 ? 15.358 0.501 -30.876 1.00 80.88 191 SER A CA 1
ATOM 1554 C C . SER A 1 191 ? 15.567 1.358 -29.624 1.00 80.88 191 SER A C 1
ATOM 1556 O O . SER A 1 191 ? 16.663 1.354 -29.055 1.00 80.88 191 SER A O 1
ATOM 1558 N N . ASP A 1 192 ? 14.534 2.069 -29.168 1.00 89.12 192 ASP A N 1
ATOM 1559 C CA . ASP A 1 192 ? 14.580 2.946 -28.007 1.00 89.12 192 ASP A CA 1
ATOM 1560 C C . ASP A 1 192 ? 13.396 2.753 -27.048 1.00 89.12 192 ASP A C 1
ATOM 1562 O O . ASP A 1 192 ? 12.242 2.563 -27.426 1.00 89.12 192 ASP A O 1
ATOM 1566 N N . PHE A 1 193 ? 13.691 2.804 -25.750 1.00 91.94 193 PHE A N 1
ATOM 1567 C CA . PHE A 1 193 ? 12.673 2.715 -24.706 1.00 91.94 193 PHE A CA 1
ATOM 1568 C C . PHE A 1 193 ? 13.070 3.502 -23.460 1.00 91.94 193 PHE A C 1
ATOM 1570 O O . PHE A 1 193 ? 14.241 3.808 -23.226 1.00 91.94 193 PHE A O 1
ATOM 1577 N N . ILE A 1 194 ? 12.078 3.836 -22.636 1.00 93.56 194 ILE A N 1
ATOM 1578 C CA . ILE A 1 194 ? 12.315 4.445 -21.327 1.00 93.56 194 ILE A CA 1
ATOM 1579 C C . ILE A 1 194 ? 12.456 3.347 -20.281 1.00 93.56 194 ILE A C 1
ATOM 1581 O O . ILE A 1 194 ? 11.586 2.491 -20.173 1.00 93.56 194 ILE A O 1
ATOM 1585 N N . TYR A 1 195 ? 13.493 3.410 -19.452 1.00 92.88 195 TYR A N 1
ATOM 1586 C CA . TYR A 1 195 ? 13.613 2.606 -18.243 1.00 92.88 195 TYR A CA 1
ATOM 1587 C C . TYR A 1 195 ? 13.365 3.462 -16.994 1.00 92.88 195 TYR A C 1
ATOM 1589 O O . TYR A 1 195 ? 14.024 4.480 -16.780 1.00 92.88 195 TYR A O 1
ATOM 1597 N N . VAL A 1 196 ? 12.406 3.055 -16.161 1.00 93.62 196 VAL A N 1
ATOM 1598 C CA . VAL A 1 196 ? 11.968 3.777 -14.961 1.00 93.62 196 VAL A CA 1
ATOM 1599 C C . VAL A 1 196 ? 12.364 3.017 -13.703 1.00 93.62 196 VAL A C 1
ATOM 1601 O O . VAL A 1 196 ? 11.959 1.871 -13.481 1.00 93.62 196 VAL A O 1
ATOM 1604 N N . CYS A 1 197 ? 13.090 3.703 -12.828 1.00 90.69 197 CYS A N 1
ATOM 1605 C CA . CYS A 1 197 ? 13.563 3.158 -11.569 1.00 90.69 197 CYS A CA 1
ATOM 1606 C C . CYS A 1 197 ? 12.625 3.427 -10.402 1.00 90.69 197 CYS A C 1
ATOM 1608 O O . CYS A 1 197 ? 12.228 4.562 -10.147 1.00 90.69 197 CYS A O 1
ATOM 1610 N N . TYR A 1 198 ? 12.300 2.372 -9.653 1.00 88.69 198 TYR A N 1
ATOM 1611 C CA . TYR A 1 198 ? 11.535 2.490 -8.419 1.00 88.69 198 TYR A CA 1
ATOM 1612 C C . TYR A 1 198 ? 12.330 3.249 -7.339 1.00 88.69 198 TYR A C 1
ATOM 1614 O O . TYR A 1 198 ? 13.416 2.804 -6.981 1.00 88.69 198 TYR A O 1
ATOM 1622 N N . PRO A 1 199 ? 11.792 4.340 -6.760 1.00 82.31 199 PRO A N 1
ATOM 1623 C CA . PRO A 1 199 ? 12.539 5.229 -5.860 1.00 82.31 199 PRO A CA 1
ATOM 1624 C C . PRO A 1 199 ? 13.135 4.564 -4.619 1.00 82.31 199 PRO A C 1
ATOM 1626 O O . PRO A 1 199 ? 14.152 5.015 -4.105 1.00 82.31 199 PRO A O 1
ATOM 1629 N N . PHE A 1 200 ? 12.491 3.514 -4.108 1.00 79.06 200 PHE A N 1
ATOM 1630 C CA . PHE A 1 200 ? 12.861 2.903 -2.829 1.00 79.06 200 PHE A CA 1
ATOM 1631 C C . PHE A 1 200 ? 13.701 1.629 -2.989 1.00 79.06 200 PHE A C 1
ATOM 1633 O O . PHE A 1 200 ? 14.084 1.012 -2.001 1.00 79.06 200 PHE A O 1
ATOM 1640 N N . ARG 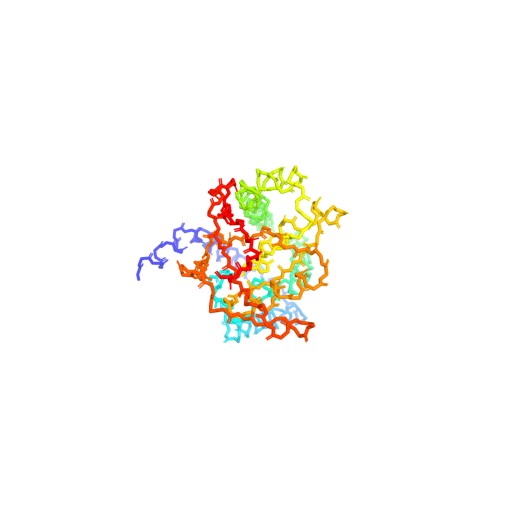A 1 201 ? 14.030 1.239 -4.229 1.00 75.62 201 ARG A N 1
ATOM 1641 C CA . ARG A 1 201 ? 14.923 0.112 -4.515 1.00 75.62 201 ARG A CA 1
ATOM 1642 C C . ARG A 1 201 ? 15.962 0.538 -5.538 1.00 75.62 201 ARG A C 1
ATOM 1644 O O . ARG A 1 201 ? 15.614 0.939 -6.644 1.00 75.62 201 ARG A O 1
ATOM 1651 N N . LYS A 1 202 ? 17.242 0.403 -5.183 1.00 71.81 202 LYS A N 1
ATOM 1652 C CA . LYS A 1 202 ? 18.342 0.718 -6.096 1.00 71.81 202 LYS A CA 1
ATOM 1653 C C . LYS A 1 202 ? 18.195 -0.110 -7.374 1.00 71.81 202 LYS A C 1
ATOM 1655 O O . LYS A 1 202 ? 18.145 -1.335 -7.313 1.00 71.81 202 LYS A O 1
ATOM 1660 N N . CYS A 1 203 ? 18.114 0.568 -8.511 1.00 75.50 203 CYS A N 1
ATOM 1661 C CA . CYS A 1 203 ? 18.209 -0.092 -9.800 1.00 75.50 203 CYS A CA 1
ATOM 1662 C C . CYS A 1 203 ? 19.637 -0.556 -10.043 1.00 75.50 203 CYS A C 1
ATOM 1664 O O . CYS A 1 203 ? 20.585 0.220 -9.908 1.00 75.50 203 CYS A O 1
ATOM 1666 N N . GLU A 1 204 ? 19.768 -1.797 -10.480 1.00 73.50 204 GLU A N 1
ATOM 1667 C CA . GLU A 1 204 ? 20.990 -2.286 -11.093 1.00 73.50 204 GLU A CA 1
ATOM 1668 C C . GLU A 1 204 ? 20.884 -1.994 -12.586 1.00 73.50 204 GLU A C 1
ATOM 1670 O O . GLU A 1 204 ? 20.200 -2.687 -13.332 1.00 73.50 204 GLU A O 1
ATOM 1675 N N . ILE A 1 205 ? 21.485 -0.886 -13.002 1.00 70.44 205 ILE A N 1
ATOM 1676 C CA . ILE A 1 205 ? 21.600 -0.529 -14.415 1.00 70.44 205 ILE A CA 1
ATOM 1677 C C . ILE A 1 205 ? 22.997 -0.945 -14.849 1.00 70.44 205 ILE A C 1
ATOM 1679 O O . ILE A 1 205 ? 23.943 -0.692 -14.095 1.00 70.44 205 ILE A O 1
ATOM 1683 N N . PRO A 1 206 ? 23.161 -1.556 -16.032 1.00 63.34 206 PRO A N 1
ATOM 1684 C CA . PRO A 1 206 ? 24.479 -1.752 -16.611 1.00 63.34 206 PRO A CA 1
ATOM 1685 C C . PRO A 1 206 ? 25.196 -0.396 -16.723 1.00 63.34 206 PRO A C 1
ATOM 1687 O O . PRO A 1 206 ? 24.840 0.443 -17.544 1.00 63.34 206 PRO A O 1
ATOM 1690 N N . THR A 1 207 ? 26.177 -0.147 -15.853 1.00 56.66 207 THR A N 1
ATOM 1691 C CA . THR A 1 207 ? 27.022 1.064 -15.869 1.00 56.66 207 THR A CA 1
ATOM 1692 C C . THR A 1 207 ? 28.067 1.025 -16.980 1.00 56.66 207 THR A C 1
ATOM 1694 O O . THR A 1 207 ? 28.651 2.048 -17.329 1.00 56.66 207 THR A O 1
ATOM 1697 N N . SER A 1 208 ? 28.289 -0.154 -17.550 1.00 55.56 208 SER A N 1
ATOM 1698 C CA . SER A 1 208 ? 29.011 -0.356 -18.796 1.00 55.56 208 SER A CA 1
ATOM 1699 C C . SER A 1 208 ? 28.004 -0.748 -19.867 1.00 55.56 208 SER A C 1
ATOM 1701 O O . SER A 1 208 ? 27.040 -1.457 -19.554 1.00 55.56 208 SER A O 1
ATOM 1703 N N . PRO A 1 209 ? 28.202 -0.299 -21.114 1.00 60.59 209 PRO A N 1
ATOM 1704 C CA . PRO A 1 209 ? 27.303 -0.681 -22.182 1.00 60.59 209 PRO A CA 1
ATOM 1705 C C . PRO A 1 209 ? 27.317 -2.222 -22.282 1.00 60.59 209 PRO A C 1
ATOM 1707 O O . PRO A 1 209 ? 28.337 -2.861 -21.993 1.00 60.59 209 PRO A O 1
ATOM 1710 N N . SER A 1 210 ? 26.152 -2.837 -22.527 1.00 61.50 210 SER A N 1
ATOM 1711 C CA . SER A 1 210 ? 25.975 -4.291 -22.350 1.00 61.50 210 SER A CA 1
ATOM 1712 C C . SER A 1 210 ? 27.012 -5.107 -23.127 1.00 61.50 210 SER A C 1
ATOM 1714 O O . SER A 1 210 ? 27.535 -4.640 -24.131 1.00 61.50 210 SER A O 1
ATOM 1716 N N . LYS A 1 211 ? 27.316 -6.349 -22.733 1.00 64.69 211 LYS A N 1
ATOM 1717 C CA . LYS A 1 211 ? 28.131 -7.206 -23.614 1.00 64.69 211 LYS A CA 1
ATOM 1718 C C . LYS A 1 211 ? 27.495 -7.246 -25.019 1.00 64.69 211 LYS A C 1
ATOM 1720 O O . LYS A 1 211 ? 26.265 -7.363 -25.079 1.00 64.69 211 LYS A O 1
ATOM 1725 N N . PRO A 1 212 ? 28.291 -7.116 -26.097 1.00 69.44 212 PRO A N 1
ATOM 1726 C CA . PRO A 1 212 ? 27.769 -7.181 -27.452 1.00 69.44 212 PRO A CA 1
ATOM 1727 C C . PRO A 1 212 ? 26.998 -8.482 -27.681 1.00 69.44 212 PRO A C 1
ATOM 1729 O O . PRO A 1 212 ? 27.418 -9.539 -27.202 1.00 69.44 212 PRO A O 1
ATOM 1732 N N . PHE A 1 213 ? 25.877 -8.407 -28.388 1.00 66.56 213 PHE A N 1
ATOM 1733 C CA . PHE A 1 213 ? 25.043 -9.561 -28.713 1.00 66.56 213 PHE A CA 1
ATOM 1734 C C . PHE A 1 213 ? 24.643 -9.558 -30.185 1.00 66.56 213 PHE A C 1
ATOM 1736 O O . PHE A 1 213 ? 24.509 -8.502 -30.789 1.00 66.56 213 PHE A O 1
ATOM 1743 N N . THR A 1 214 ? 24.414 -10.734 -30.758 1.00 64.38 214 THR A N 1
ATOM 1744 C CA . THR A 1 214 ? 23.889 -10.874 -32.120 1.00 64.38 214 THR A CA 1
ATOM 1745 C C . THR A 1 214 ? 22.369 -11.006 -32.089 1.00 64.38 214 THR A C 1
ATOM 1747 O O . THR A 1 214 ? 21.804 -11.584 -31.158 1.00 64.38 214 THR A O 1
ATOM 1750 N N . LEU A 1 215 ? 21.695 -10.458 -33.100 1.00 66.19 215 LEU A N 1
ATOM 1751 C CA . LEU A 1 215 ? 20.277 -10.734 -33.340 1.00 66.19 215 LEU A CA 1
ATOM 1752 C C . LEU A 1 215 ? 20.155 -12.050 -34.115 1.00 66.19 215 LEU A C 1
ATOM 1754 O O . LEU A 1 215 ? 20.988 -12.330 -34.976 1.00 66.19 215 LEU A O 1
ATOM 1758 N N . GLU A 1 216 ? 19.119 -12.843 -33.829 1.00 60.69 216 GLU A N 1
ATOM 1759 C CA . GLU A 1 216 ? 18.910 -14.153 -34.477 1.00 60.69 216 GLU A CA 1
ATOM 1760 C C . GLU A 1 216 ? 18.835 -14.060 -36.015 1.00 60.69 216 GLU A C 1
ATOM 1762 O O . GLU A 1 216 ? 19.286 -14.978 -36.694 1.00 60.69 216 GLU A O 1
ATOM 1767 N N . ASP A 1 217 ? 18.380 -12.924 -36.558 1.00 59.09 217 ASP A N 1
ATOM 1768 C CA . ASP A 1 217 ? 18.262 -12.682 -38.004 1.00 59.09 217 ASP A CA 1
ATOM 1769 C C . ASP A 1 217 ? 19.516 -12.076 -38.663 1.00 59.09 217 ASP A C 1
ATOM 1771 O O . ASP A 1 217 ? 19.583 -11.992 -39.888 1.00 59.09 217 ASP A O 1
ATOM 1775 N N . ASN A 1 218 ? 20.523 -11.639 -37.894 1.00 56.94 218 ASN A N 1
ATOM 1776 C CA . ASN A 1 218 ? 21.694 -10.953 -38.449 1.00 56.94 218 ASN A CA 1
ATOM 1777 C C . ASN A 1 218 ? 22.978 -11.359 -37.709 1.00 56.94 218 ASN A C 1
ATOM 1779 O O . ASN A 1 218 ? 23.443 -10.691 -36.785 1.00 56.94 218 ASN A O 1
ATOM 1783 N N . SER A 1 219 ? 23.560 -12.486 -38.127 1.00 58.12 219 SER A N 1
ATOM 1784 C CA . SER A 1 219 ? 24.669 -13.169 -37.442 1.00 58.12 219 SER A CA 1
ATOM 1785 C C . SER A 1 219 ? 25.995 -12.396 -37.393 1.00 58.12 219 SER A C 1
ATOM 1787 O O . SER A 1 219 ? 26.907 -12.823 -36.688 1.00 58.12 219 SER A O 1
ATOM 1789 N N . ASN A 1 220 ? 26.118 -11.286 -38.131 1.00 61.16 220 ASN A N 1
ATOM 1790 C CA . ASN A 1 220 ? 27.374 -10.542 -38.283 1.00 61.16 220 ASN A CA 1
ATOM 1791 C C . ASN A 1 220 ? 27.370 -9.152 -37.625 1.00 61.16 220 ASN A C 1
ATOM 1793 O O . ASN A 1 220 ? 28.437 -8.557 -37.513 1.00 61.16 220 ASN A O 1
ATOM 1797 N N . ALA A 1 221 ? 26.211 -8.641 -37.197 1.00 62.66 221 ALA A N 1
ATOM 1798 C CA . ALA A 1 221 ? 26.101 -7.345 -36.528 1.00 62.66 221 ALA A CA 1
ATOM 1799 C C . ALA A 1 221 ? 26.038 -7.546 -35.009 1.00 62.66 221 ALA A C 1
ATOM 1801 O O . ALA A 1 221 ? 25.269 -8.370 -34.503 1.00 62.66 221 ALA A O 1
ATOM 1802 N N . LEU A 1 222 ? 26.880 -6.815 -34.285 1.00 69.81 222 LEU A N 1
ATOM 1803 C CA . LEU A 1 222 ? 26.950 -6.854 -32.832 1.00 69.81 222 LEU A CA 1
ATOM 1804 C C . LEU A 1 222 ? 26.166 -5.671 -32.282 1.00 69.81 222 LEU A C 1
ATOM 1806 O O . LEU A 1 222 ? 26.421 -4.544 -32.655 1.00 69.81 222 LEU A O 1
ATOM 1810 N N . PHE A 1 223 ? 25.246 -5.897 -31.358 1.00 71.38 223 PHE A N 1
ATOM 1811 C CA . PHE A 1 223 ? 24.427 -4.846 -30.770 1.00 71.38 223 PHE A CA 1
ATOM 1812 C C . PHE A 1 223 ? 24.724 -4.676 -29.290 1.00 71.38 223 PHE A C 1
ATOM 1814 O O . PHE A 1 223 ? 25.127 -5.612 -28.596 1.00 71.38 223 PHE A O 1
ATOM 1821 N N . GLN A 1 224 ? 24.492 -3.471 -28.788 1.00 76.69 224 GLN A N 1
ATOM 1822 C CA . GLN A 1 224 ? 24.735 -3.110 -27.403 1.00 76.69 224 GLN A CA 1
ATOM 1823 C C . GLN A 1 224 ? 23.645 -2.167 -26.896 1.00 76.69 224 GLN A C 1
ATOM 1825 O O . GLN A 1 224 ? 23.255 -1.230 -27.585 1.00 76.69 224 GLN A O 1
ATOM 1830 N N . VAL A 1 225 ? 23.154 -2.402 -25.676 1.00 78.19 225 VAL A N 1
ATOM 1831 C CA . VAL A 1 225 ? 22.202 -1.496 -25.023 1.00 78.19 225 VAL A CA 1
ATOM 1832 C C . VAL A 1 225 ? 22.977 -0.479 -24.194 1.00 78.19 225 VAL A C 1
ATOM 1834 O O . VAL A 1 225 ? 23.728 -0.848 -23.283 1.00 78.19 225 VAL A O 1
ATOM 1837 N N . GLN A 1 226 ? 22.782 0.800 -24.502 1.00 83.38 226 GLN A N 1
ATOM 1838 C CA . GLN A 1 226 ? 23.308 1.923 -23.739 1.00 83.38 226 GLN A CA 1
ATOM 1839 C C . GLN A 1 226 ? 22.185 2.591 -22.947 1.00 83.38 226 GLN A C 1
ATOM 1841 O O . GLN A 1 226 ? 21.128 2.894 -23.496 1.00 83.38 226 GLN A O 1
ATOM 1846 N N . PHE A 1 227 ? 22.442 2.851 -21.664 1.00 84.69 227 PHE A N 1
ATOM 1847 C CA . PHE A 1 227 ? 21.525 3.563 -20.779 1.00 84.69 227 PHE A CA 1
ATOM 1848 C C . PHE A 1 227 ? 22.039 4.976 -20.521 1.00 84.69 227 PHE A C 1
ATOM 1850 O O . PHE A 1 227 ? 23.042 5.164 -19.833 1.00 84.69 227 PHE A O 1
ATOM 1857 N N . ASN A 1 228 ? 21.330 5.970 -21.044 1.00 88.12 228 ASN A N 1
ATOM 1858 C CA . ASN A 1 228 ? 21.627 7.381 -20.839 1.00 88.12 228 ASN A CA 1
ATOM 1859 C C . ASN A 1 228 ? 20.694 7.950 -19.760 1.00 88.12 228 ASN A C 1
ATOM 1861 O O . ASN A 1 228 ? 19.478 7.776 -19.854 1.00 88.12 228 ASN A O 1
ATOM 1865 N N . PRO A 1 229 ? 21.210 8.621 -18.718 1.00 89.06 229 PRO A N 1
ATOM 1866 C CA . PRO A 1 229 ? 20.362 9.184 -17.675 1.00 89.06 229 PRO A CA 1
ATOM 1867 C C . PRO A 1 229 ? 19.516 10.343 -18.224 1.00 89.06 229 PRO A C 1
ATOM 1869 O O . PRO A 1 229 ? 20.048 11.299 -18.780 1.00 89.06 229 PRO A O 1
ATOM 1872 N N . LEU A 1 230 ? 18.199 10.291 -18.004 1.00 89.69 230 LEU A N 1
ATOM 1873 C CA . LEU A 1 230 ? 17.259 11.392 -18.284 1.00 89.69 230 LEU A CA 1
ATOM 1874 C C . LEU A 1 230 ? 16.998 12.269 -17.045 1.00 89.69 230 LEU A C 1
ATOM 1876 O O . LEU A 1 230 ? 16.233 13.240 -17.097 1.00 89.69 230 LEU A O 1
ATOM 1880 N N . GLY A 1 231 ? 17.640 11.920 -15.929 1.00 88.75 231 GLY A N 1
ATOM 1881 C CA . GLY A 1 231 ? 17.476 12.558 -14.630 1.00 88.75 231 GLY A CA 1
ATOM 1882 C C . GLY A 1 231 ? 16.236 12.075 -13.882 1.00 88.75 231 GLY A C 1
ATOM 1883 O O . GLY A 1 231 ? 15.622 11.057 -14.212 1.00 88.75 231 GLY A O 1
ATOM 1884 N N . GLU A 1 232 ? 15.880 12.815 -12.839 1.00 91.38 232 GLU A N 1
ATOM 1885 C CA . GLU A 1 232 ? 14.682 12.559 -12.044 1.00 91.38 232 GLU A CA 1
ATOM 1886 C C . GLU A 1 232 ? 13.489 13.328 -12.621 1.00 91.38 232 GLU A C 1
ATOM 1888 O O . GLU A 1 232 ? 13.601 14.502 -12.985 1.00 91.38 232 GLU A O 1
ATOM 1893 N N . LYS A 1 233 ? 12.343 12.651 -12.728 1.00 92.75 233 LYS A N 1
ATOM 1894 C CA . LYS A 1 233 ? 11.045 13.255 -13.058 1.00 92.75 233 LYS A CA 1
ATOM 1895 C C . LYS A 1 233 ? 10.104 12.935 -11.912 1.00 92.75 233 LYS A C 1
ATOM 1897 O O . LYS A 1 233 ? 9.766 11.765 -11.714 1.00 92.75 233 LYS A O 1
ATOM 1902 N N . GLY A 1 234 ? 9.729 13.940 -11.125 1.00 89.81 234 GLY A N 1
ATOM 1903 C CA . GLY A 1 234 ? 9.085 13.720 -9.838 1.00 89.81 234 GLY A CA 1
ATOM 1904 C C . GLY A 1 234 ? 9.959 12.866 -8.929 1.00 89.81 234 GLY A C 1
ATOM 1905 O O . GLY A 1 234 ? 11.078 13.242 -8.603 1.00 89.81 234 GLY A O 1
ATOM 1906 N N . LYS A 1 235 ? 9.459 11.697 -8.522 1.00 88.62 235 LYS A N 1
ATOM 1907 C CA . LYS A 1 235 ? 10.206 10.787 -7.634 1.00 88.62 235 LYS A CA 1
ATOM 1908 C C . LYS A 1 235 ? 10.885 9.612 -8.331 1.00 88.62 235 LYS A C 1
ATOM 1910 O O . LYS A 1 235 ? 11.432 8.757 -7.647 1.00 88.62 235 LYS A O 1
ATOM 1915 N N . TYR A 1 236 ? 10.770 9.492 -9.648 1.00 91.81 236 TYR A N 1
ATOM 1916 C CA . TYR A 1 236 ? 11.358 8.374 -10.378 1.00 91.81 236 TYR A CA 1
ATOM 1917 C C . TYR A 1 236 ? 12.613 8.847 -11.106 1.00 91.81 236 TYR A C 1
ATOM 1919 O O . TYR A 1 236 ? 12.611 9.906 -11.734 1.00 91.81 236 TYR A O 1
ATOM 1927 N N . THR A 1 237 ? 13.674 8.044 -11.052 1.00 92.12 237 THR A N 1
ATOM 1928 C CA . THR A 1 237 ? 14.855 8.222 -11.905 1.00 92.12 237 THR A CA 1
ATOM 1929 C C . THR A 1 237 ? 14.603 7.518 -13.233 1.00 92.12 237 THR A C 1
ATOM 1931 O O . THR A 1 237 ? 14.174 6.360 -13.247 1.00 92.12 237 THR A O 1
ATOM 1934 N N . LEU A 1 238 ? 14.829 8.215 -14.343 1.00 93.06 238 LEU A N 1
ATOM 1935 C CA . LEU A 1 238 ? 14.561 7.705 -15.683 1.00 93.06 238 LEU A CA 1
ATOM 1936 C C . LEU A 1 238 ? 15.852 7.586 -16.490 1.00 93.06 238 LEU A C 1
ATOM 1938 O O . LEU A 1 238 ? 16.770 8.401 -16.367 1.00 93.06 238 LEU A O 1
ATOM 1942 N N . TYR A 1 239 ? 15.879 6.582 -17.357 1.00 91.19 239 TYR A N 1
ATOM 1943 C CA . TYR A 1 239 ? 16.953 6.329 -18.301 1.00 91.19 239 TYR A CA 1
ATOM 1944 C C . TYR A 1 239 ? 16.362 6.121 -19.684 1.00 91.19 239 TYR A C 1
ATOM 1946 O O . TYR A 1 239 ? 15.330 5.477 -19.850 1.00 91.19 239 TYR A O 1
ATOM 1954 N N . GLU A 1 240 ? 17.036 6.662 -20.677 1.00 91.25 240 GLU A N 1
ATOM 1955 C CA . GLU A 1 240 ? 16.840 6.307 -22.066 1.00 91.25 240 GLU A CA 1
ATOM 1956 C C . GLU A 1 240 ? 17.700 5.084 -22.360 1.00 91.25 240 GLU A C 1
ATOM 1958 O O . GLU A 1 240 ? 18.914 5.125 -22.172 1.00 91.25 240 GLU A O 1
ATOM 1963 N N . ALA A 1 241 ? 17.079 4.006 -22.817 1.00 88.00 241 ALA A N 1
ATOM 1964 C CA . ALA A 1 241 ? 17.784 2.849 -23.330 1.00 88.00 241 ALA A CA 1
ATOM 1965 C C . ALA A 1 241 ? 17.788 2.916 -24.857 1.00 88.00 241 ALA A C 1
ATOM 1967 O O . ALA A 1 241 ? 16.719 2.983 -25.463 1.00 88.00 241 ALA A O 1
ATOM 1968 N N . LYS A 1 242 ? 18.975 2.901 -25.466 1.00 86.38 242 LYS A N 1
ATOM 1969 C CA . LYS A 1 242 ? 19.145 2.785 -26.919 1.00 86.38 242 LYS A CA 1
ATOM 1970 C C . LYS A 1 242 ? 19.901 1.520 -27.252 1.00 86.38 242 LYS A C 1
ATOM 1972 O O . LYS A 1 242 ? 20.939 1.247 -26.648 1.00 86.38 242 LYS A O 1
ATOM 1977 N N . VAL A 1 243 ? 19.401 0.783 -28.233 1.00 81.12 243 VAL A N 1
ATOM 1978 C CA . VAL A 1 243 ? 20.138 -0.316 -28.847 1.00 81.12 243 VAL A CA 1
ATOM 1979 C C . VAL A 1 243 ? 20.974 0.254 -29.989 1.00 81.12 243 VAL A C 1
ATOM 1981 O O . VAL A 1 243 ? 20.442 0.872 -30.908 1.00 81.12 243 VAL A O 1
ATOM 1984 N N . MET A 1 244 ? 22.291 0.096 -29.897 1.00 78.38 244 MET A N 1
ATOM 1985 C CA . MET A 1 244 ? 23.258 0.577 -30.881 1.00 78.38 244 MET A CA 1
ATOM 1986 C C . MET A 1 244 ? 23.943 -0.597 -31.567 1.00 78.38 244 MET A C 1
ATOM 1988 O O . MET A 1 244 ? 24.203 -1.614 -30.927 1.00 78.38 244 MET A O 1
ATOM 1992 N N . ASP A 1 245 ? 24.259 -0.422 -32.845 1.00 72.94 245 ASP A N 1
ATOM 1993 C CA . ASP A 1 245 ? 25.161 -1.303 -33.582 1.00 72.94 245 ASP A CA 1
ATOM 1994 C C . ASP A 1 245 ? 26.615 -1.009 -33.176 1.00 72.94 245 ASP A C 1
ATOM 1996 O O . ASP A 1 245 ? 27.026 0.147 -33.041 1.00 72.94 245 ASP A O 1
ATOM 2000 N N . VAL A 1 246 ? 27.376 -2.067 -32.947 1.00 68.19 246 VAL A N 1
ATOM 2001 C CA . VAL A 1 246 ? 28.786 -2.092 -32.579 1.00 68.19 246 VAL A CA 1
ATOM 2002 C C . VAL A 1 246 ? 29.541 -2.501 -33.840 1.00 68.19 246 VAL A C 1
ATOM 2004 O O . VAL A 1 246 ? 29.899 -3.666 -34.012 1.00 68.19 246 VAL A O 1
ATOM 2007 N N . ASN A 1 247 ? 29.735 -1.529 -34.733 1.00 57.75 247 ASN A N 1
ATOM 2008 C CA . ASN A 1 247 ? 30.671 -1.647 -35.854 1.00 57.75 247 ASN A CA 1
ATOM 2009 C C . ASN A 1 247 ? 32.105 -1.355 -35.404 1.00 57.75 247 ASN A C 1
ATOM 2011 O O . ASN A 1 247 ? 32.295 -0.388 -34.628 1.00 57.75 247 ASN A O 1
#

Secondary structure (DSSP, 8-state):
-HHHHHHHHHHHHHHHHHHHHHHHHHHTT----HHHHHHHHHHHHHHHHHHHHS----TTTSTTGGGSSGGGGGGGHHHHHHHHHHHHHHHHHHS-HHHHHHHHHHHHHHHHHHHIIIIIIHHHHHHHHHTTTHHHHHHHHHSS--EEEESSHHHHHHHHHHHTTT-EEEE--SHHHHHHHHHHHHHTT--EEEEEE-TTS-----SSPPPPEEETTEEEEEEEEEEEEEEEETTEEEEEEEEEE--